Protein AF-A0A7J5XQ80-F1 (afdb_monomer_lite)

Radius of gyration: 34.03 Å; chains: 1; bounding box: 46×82×95 Å

Organism: Dissostichus mawsoni (NCBI:txid36200)

Secondary structure (DSSP, 8-state):
---TT---HHHHHHHS-HHHHHHHHHHHHHS-TTTTTS-GGGSPPP---SPP--S--HHHHHHHHHHHHHHSPPPP-SS-------SPPP-PPPPPPPPGGG-----HHHHHHHHH--HHHHHHHHH-----HHHHHHHHHTT-TT--EEE-TT-TT--HHHHHHHHHHHTT-SS--EEE-TTS---HHHHHHHHHHHHH-SS--EEE--SS---HHHHHHHHHHHTT-SSTTTT--

InterPro domains:
  IPR004934 Tropomodulin [PF03250] (2-126)
  IPR004934 Tropomodulin [PTHR10901] (129-232)
  IPR032675 Leucine-rich repeat domain superfamily [G3DSA:3.80.10.10] (131-235)

Structure (mmCIF, N/CA/C/O backbone):
data_AF-A0A7J5XQ80-F1
#
_entry.id   AF-A0A7J5XQ80-F1
#
loop_
_atom_site.group_PDB
_atom_site.id
_atom_site.type_symbol
_atom_site.label_atom_id
_atom_site.label_alt_id
_atom_site.label_comp_id
_atom_site.label_asym_id
_atom_site.label_entity_id
_atom_site.label_seq_id
_atom_site.pdbx_PDB_ins_code
_atom_site.Cartn_x
_atom_site.Cartn_y
_atom_site.Cartn_z
_atom_site.occupancy
_atom_site.B_iso_or_equiv
_atom_site.auth_seq_id
_atom_site.auth_comp_id
_atom_site.auth_asym_id
_atom_site.auth_atom_id
_atom_site.pdbx_PDB_model_num
ATOM 1 N N . MET A 1 1 ? 6.064 -45.592 -71.227 1.00 48.66 1 MET A N 1
ATOM 2 C CA . MET A 1 1 ? 5.840 -44.685 -70.085 1.00 48.66 1 MET A CA 1
ATOM 3 C C . MET A 1 1 ? 7.202 -44.304 -69.533 1.00 48.66 1 MET A C 1
ATOM 5 O O . MET A 1 1 ? 8.002 -45.213 -69.359 1.00 48.66 1 MET A O 1
ATOM 9 N N . SER A 1 2 ? 7.483 -43.014 -69.343 1.00 66.38 2 SER A N 1
ATOM 10 C CA . SER A 1 2 ? 8.714 -42.544 -68.687 1.00 66.38 2 SER A CA 1
ATOM 11 C C . SER A 1 2 ? 8.747 -42.986 -67.218 1.00 66.38 2 SER A C 1
ATOM 13 O O . SER A 1 2 ? 7.683 -43.150 -66.616 1.00 66.38 2 SER A O 1
ATOM 15 N N . ASP A 1 3 ? 9.941 -43.222 -66.668 1.00 70.56 3 ASP A N 1
ATOM 16 C CA . ASP A 1 3 ? 10.136 -43.554 -65.253 1.00 70.56 3 ASP A CA 1
ATOM 17 C C . ASP A 1 3 ? 9.641 -42.376 -64.386 1.00 70.56 3 ASP A C 1
ATOM 19 O O . ASP A 1 3 ? 10.067 -41.246 -64.624 1.00 70.56 3 ASP A O 1
ATOM 23 N N . PRO A 1 4 ? 8.746 -42.585 -63.402 1.00 63.44 4 PRO A N 1
ATOM 24 C CA . PRO A 1 4 ? 8.246 -41.514 -62.533 1.00 63.44 4 PRO A CA 1
ATOM 25 C C . PRO A 1 4 ? 9.330 -40.814 -61.696 1.00 63.44 4 PRO A C 1
ATOM 27 O O . PRO A 1 4 ? 9.025 -39.843 -61.014 1.00 63.44 4 PRO A O 1
ATOM 30 N N . ARG A 1 5 ? 10.566 -41.329 -61.702 1.00 70.75 5 ARG A N 1
ATOM 31 C CA . ARG A 1 5 ? 11.715 -40.796 -60.956 1.00 70.75 5 ARG A CA 1
ATOM 32 C C . ARG A 1 5 ? 12.595 -39.839 -61.768 1.00 70.75 5 ARG A C 1
ATOM 34 O O . ARG A 1 5 ? 13.447 -39.194 -61.177 1.00 70.75 5 ARG A O 1
ATOM 41 N N . ASP A 1 6 ? 12.377 -39.723 -63.079 1.00 74.44 6 ASP A N 1
ATOM 42 C CA . ASP A 1 6 ? 13.101 -38.795 -63.969 1.00 74.44 6 ASP A CA 1
ATOM 43 C C . ASP A 1 6 ? 12.324 -37.476 -64.163 1.00 74.44 6 ASP A C 1
ATOM 45 O O . ASP A 1 6 ? 12.201 -36.954 -65.275 1.00 74.44 6 ASP A O 1
ATOM 49 N N . ILE A 1 7 ? 11.724 -36.957 -63.090 1.00 78.06 7 ILE A N 1
ATOM 50 C CA . ILE A 1 7 ? 11.048 -35.658 -63.106 1.00 78.06 7 ILE A CA 1
ATOM 51 C C . ILE A 1 7 ? 12.101 -34.564 -62.884 1.00 78.06 7 ILE A C 1
ATOM 53 O O . ILE A 1 7 ? 12.854 -34.609 -61.918 1.00 78.06 7 ILE A O 1
ATOM 57 N N . ASP A 1 8 ? 12.144 -33.575 -63.778 1.00 82.75 8 ASP A N 1
ATOM 58 C CA . ASP A 1 8 ? 13.009 -32.399 -63.642 1.00 82.75 8 ASP A CA 1
ATOM 59 C C . ASP A 1 8 ? 12.400 -31.418 -62.624 1.00 82.75 8 ASP A C 1
ATOM 61 O O . ASP A 1 8 ? 11.508 -30.623 -62.939 1.00 82.75 8 ASP A O 1
ATOM 65 N N . GLU A 1 9 ? 12.856 -31.529 -61.377 1.00 80.38 9 GLU A N 1
ATOM 66 C CA . GLU A 1 9 ? 12.410 -30.708 -60.248 1.00 80.38 9 GLU A CA 1
ATOM 67 C C . GLU A 1 9 ? 12.695 -29.215 -60.480 1.00 80.38 9 GLU A C 1
ATOM 69 O O . GLU A 1 9 ? 11.854 -28.370 -60.172 1.00 80.38 9 GLU A O 1
ATOM 74 N N . ASP A 1 10 ? 13.827 -28.875 -61.104 1.00 81.00 10 ASP A N 1
ATOM 75 C CA . ASP A 1 10 ? 14.205 -27.489 -61.403 1.00 81.00 10 ASP A CA 1
ATOM 76 C C . ASP A 1 10 ? 13.292 -26.865 -62.470 1.00 81.00 10 ASP A C 1
ATOM 78 O O . ASP A 1 10 ? 12.948 -25.678 -62.396 1.00 81.00 10 ASP A O 1
ATOM 82 N N . ALA A 1 11 ? 12.882 -27.648 -63.473 1.00 84.69 11 ALA A N 1
ATOM 83 C CA . ALA A 1 11 ? 11.926 -27.205 -64.486 1.00 84.69 11 ALA A CA 1
ATOM 84 C C . ALA A 1 11 ? 10.522 -26.991 -63.902 1.00 84.69 11 ALA A C 1
ATOM 86 O O . ALA A 1 11 ? 9.851 -26.025 -64.274 1.00 84.69 11 ALA A O 1
ATOM 87 N N . LEU A 1 12 ? 10.094 -27.848 -62.967 1.00 80.81 12 LEU A N 1
ATOM 88 C CA . LEU A 1 12 ? 8.835 -27.679 -62.237 1.00 80.81 12 LEU A CA 1
ATOM 89 C C . LEU A 1 12 ? 8.860 -26.431 -61.351 1.00 80.81 12 LEU A C 1
ATOM 91 O O . LEU A 1 12 ? 7.940 -25.621 -61.431 1.00 80.81 12 LEU A O 1
ATOM 95 N N . MET A 1 13 ? 9.932 -26.224 -60.582 1.00 79.38 13 MET A N 1
ATOM 96 C CA . MET A 1 13 ? 10.077 -25.062 -59.697 1.00 79.38 13 MET A CA 1
ATOM 97 C C . MET A 1 13 ? 10.100 -23.736 -60.468 1.00 79.38 13 MET A C 1
ATOM 99 O O . MET A 1 13 ? 9.518 -22.753 -60.020 1.00 79.38 13 MET A O 1
ATOM 103 N N . LYS A 1 14 ? 10.711 -23.698 -61.661 1.00 83.69 14 LYS A N 1
ATOM 104 C CA . LYS A 1 14 ? 10.673 -22.517 -62.546 1.00 83.69 14 LYS A CA 1
ATOM 105 C C . LYS A 1 14 ? 9.311 -22.267 -63.194 1.00 83.69 14 LYS A C 1
ATOM 107 O O . LYS A 1 14 ? 9.071 -21.156 -63.661 1.00 83.69 14 LYS A O 1
ATOM 112 N N . GLY A 1 15 ? 8.464 -23.292 -63.286 1.00 84.69 15 GLY A N 1
ATOM 113 C CA . GLY A 1 15 ? 7.128 -23.198 -63.870 1.00 84.69 15 GLY A CA 1
ATOM 114 C C . GLY A 1 15 ? 6.078 -22.604 -62.929 1.00 84.69 15 GLY A C 1
ATOM 115 O O . GLY A 1 15 ? 5.020 -22.197 -63.406 1.00 84.69 15 GLY A O 1
ATOM 116 N N . LEU A 1 16 ? 6.367 -22.539 -61.627 1.00 85.69 16 LEU A N 1
ATOM 117 C CA . LEU A 1 16 ? 5.465 -21.994 -60.616 1.00 85.69 16 LEU A CA 1
ATOM 118 C C . LEU A 1 16 ? 5.504 -20.464 -60.603 1.00 85.69 16 LEU A C 1
ATOM 120 O O . LEU A 1 16 ? 6.561 -19.835 -60.691 1.00 85.69 16 LEU A O 1
ATOM 124 N N . SER A 1 17 ? 4.332 -19.850 -60.464 1.00 89.62 17 SER A N 1
ATOM 125 C CA . SER A 1 17 ? 4.229 -18.419 -60.195 1.00 89.62 17 SER A CA 1
ATOM 126 C C . SER A 1 17 ? 4.644 -18.095 -58.755 1.00 89.62 17 SER A C 1
ATOM 128 O O . SER A 1 17 ? 4.628 -18.954 -57.877 1.00 89.62 17 SER A O 1
ATOM 130 N N . ALA A 1 18 ? 4.971 -16.828 -58.481 1.00 84.31 18 ALA A N 1
ATOM 131 C CA . ALA A 1 18 ? 5.332 -16.387 -57.130 1.00 84.31 18 ALA A CA 1
ATOM 132 C C . ALA A 1 18 ? 4.242 -16.707 -56.087 1.00 84.31 18 ALA A C 1
ATOM 134 O O . ALA A 1 18 ? 4.559 -17.085 -54.969 1.00 84.31 18 ALA A O 1
ATOM 135 N N . ALA A 1 19 ? 2.963 -16.625 -56.469 1.00 84.56 19 ALA A N 1
ATOM 136 C CA . ALA A 1 19 ? 1.851 -16.956 -55.578 1.00 84.56 19 ALA A CA 1
ATOM 137 C C . ALA A 1 19 ? 1.754 -18.462 -55.278 1.00 84.56 19 ALA A C 1
ATOM 139 O O . ALA A 1 19 ? 1.394 -18.847 -54.170 1.00 84.56 19 ALA A O 1
ATOM 140 N N . GLU A 1 20 ? 2.072 -19.312 -56.256 1.00 88.31 20 GLU A N 1
ATOM 141 C CA . GLU A 1 20 ? 2.081 -20.767 -56.069 1.00 88.31 20 GLU A CA 1
ATOM 142 C C . GLU A 1 20 ? 3.297 -21.218 -55.256 1.00 88.31 20 GLU A C 1
ATOM 144 O O . GLU A 1 20 ? 3.178 -22.132 -54.447 1.00 88.31 20 GLU A O 1
ATOM 149 N N . LEU A 1 21 ? 4.445 -20.552 -55.419 1.00 84.06 21 LEU A N 1
ATOM 150 C CA . LEU A 1 21 ? 5.618 -20.756 -54.566 1.00 84.06 21 LEU A CA 1
ATOM 151 C C . LEU A 1 21 ? 5.329 -20.359 -53.113 1.00 84.06 21 LEU A C 1
ATOM 153 O O . LEU A 1 21 ? 5.610 -21.151 -52.217 1.00 84.06 21 LEU A O 1
ATOM 157 N N . ASP A 1 22 ? 4.704 -19.198 -52.886 1.00 82.62 22 ASP A N 1
ATOM 158 C CA . ASP A 1 22 ? 4.288 -18.752 -51.547 1.00 82.62 22 ASP A CA 1
ATOM 159 C C . ASP A 1 22 ? 3.307 -19.750 -50.900 1.00 82.62 22 ASP A C 1
ATOM 161 O O . ASP A 1 22 ? 3.397 -20.050 -49.708 1.00 82.62 22 ASP A O 1
ATOM 165 N N . GLN A 1 23 ? 2.364 -20.292 -51.680 1.00 85.19 23 GLN A N 1
ATOM 166 C CA . GLN A 1 23 ? 1.424 -21.303 -51.195 1.00 85.19 23 GLN A CA 1
ATOM 167 C C . GLN A 1 23 ? 2.124 -22.633 -50.875 1.00 85.19 23 GLN A C 1
ATOM 169 O O . GLN A 1 23 ? 1.834 -23.252 -49.853 1.00 85.19 23 GLN A O 1
ATOM 174 N N . LEU A 1 24 ? 3.060 -23.068 -51.717 1.00 84.12 24 LEU A N 1
ATOM 175 C CA . LEU A 1 24 ? 3.818 -24.295 -51.489 1.00 84.12 24 LEU A CA 1
ATOM 176 C C . LEU A 1 24 ? 4.703 -24.180 -50.238 1.00 84.12 24 LEU A C 1
ATOM 178 O O . LEU A 1 24 ? 4.775 -25.116 -49.444 1.00 84.12 24 LEU A O 1
ATOM 182 N N . GLU A 1 25 ? 5.334 -23.023 -50.025 1.00 82.00 25 GLU A N 1
ATOM 183 C CA . GLU A 1 25 ? 6.074 -22.719 -48.798 1.00 82.00 25 GLU A CA 1
ATOM 184 C C . GLU A 1 25 ? 5.154 -22.757 -47.567 1.00 82.00 25 GLU A C 1
ATOM 186 O O . GLU A 1 25 ? 5.501 -23.360 -46.546 1.00 82.00 25 GLU A O 1
ATOM 191 N N . TYR A 1 26 ? 3.951 -22.180 -47.677 1.00 79.81 26 TYR A N 1
ATOM 192 C CA . TYR A 1 26 ? 2.939 -22.209 -46.622 1.00 79.81 26 TYR A CA 1
ATOM 193 C C . TYR A 1 26 ? 2.565 -23.646 -46.227 1.00 79.81 26 TYR A C 1
ATOM 195 O O . TYR A 1 26 ? 2.523 -23.951 -45.029 1.00 79.81 26 TYR A O 1
ATOM 203 N N . GLU A 1 27 ? 2.312 -24.510 -47.213 1.00 81.31 27 GLU A N 1
ATOM 204 C CA . GLU A 1 27 ? 1.919 -25.910 -47.020 1.00 81.31 27 GLU A CA 1
ATOM 205 C C . GLU A 1 27 ? 3.068 -26.754 -46.443 1.00 81.31 27 GLU A C 1
ATOM 207 O O . GLU A 1 27 ? 2.861 -27.494 -45.479 1.00 81.31 27 GLU A O 1
ATOM 212 N N . LEU A 1 28 ? 4.299 -26.593 -46.946 1.00 79.81 28 LEU A N 1
ATOM 213 C CA . LEU A 1 28 ? 5.479 -27.303 -46.433 1.00 79.81 28 LEU A CA 1
ATOM 214 C C . LEU A 1 28 ? 5.738 -27.014 -44.948 1.00 79.81 28 LEU A C 1
ATOM 216 O O . LEU A 1 28 ? 6.059 -27.927 -44.191 1.00 79.81 28 LEU A O 1
ATOM 220 N N . GLN A 1 29 ? 5.541 -25.769 -44.509 1.00 71.06 29 GLN A N 1
ATOM 221 C CA . GLN A 1 29 ? 5.681 -25.390 -43.100 1.00 71.06 29 GLN A CA 1
ATOM 222 C C . GLN A 1 29 ? 4.528 -25.897 -42.210 1.00 71.06 29 GLN A C 1
ATOM 224 O O . GLN A 1 29 ? 4.693 -26.018 -40.996 1.00 71.06 29 GLN A O 1
ATOM 229 N N . GLU A 1 30 ? 3.332 -26.153 -42.759 1.00 70.12 30 GLU A N 1
ATOM 230 C CA . GLU A 1 30 ? 2.234 -26.781 -41.996 1.00 70.12 30 GLU A CA 1
ATOM 231 C C . GLU A 1 30 ? 2.440 -28.288 -41.852 1.00 70.12 30 GLU A C 1
ATOM 233 O O . GLU A 1 30 ? 2.080 -28.869 -40.829 1.00 70.12 30 GLU A O 1
ATOM 238 N N . MET A 1 31 ? 3.038 -28.908 -42.869 1.00 69.69 31 MET A N 1
ATOM 239 C CA . MET A 1 31 ? 3.304 -30.342 -42.913 1.00 69.69 31 MET A CA 1
ATOM 240 C C . MET A 1 31 ? 4.589 -30.761 -42.187 1.00 69.69 31 MET A C 1
ATOM 242 O O . MET A 1 31 ? 4.868 -31.960 -42.127 1.00 69.69 31 MET A O 1
ATOM 246 N N . ASP A 1 32 ? 5.352 -29.818 -41.622 1.00 71.81 32 ASP A N 1
ATOM 247 C CA . ASP A 1 32 ? 6.557 -30.123 -40.851 1.00 71.81 32 ASP A CA 1
ATOM 248 C C . ASP A 1 32 ? 6.197 -30.954 -39.596 1.00 71.81 32 ASP A C 1
ATOM 250 O O . ASP A 1 32 ? 5.509 -30.458 -38.691 1.00 71.81 32 ASP A O 1
ATOM 254 N N . PRO A 1 33 ? 6.641 -32.224 -39.505 1.00 68.31 33 PRO A N 1
ATOM 255 C CA . PRO A 1 33 ? 6.331 -33.091 -38.373 1.00 68.31 33 PRO A CA 1
ATOM 256 C C . PRO A 1 33 ? 6.867 -32.554 -37.036 1.00 68.31 33 PRO A C 1
ATOM 258 O O . PRO A 1 33 ? 6.322 -32.908 -35.986 1.00 68.31 33 PRO A O 1
ATOM 261 N N . GLU A 1 34 ? 7.882 -31.681 -37.042 1.00 68.81 34 GLU A N 1
ATOM 262 C CA . GLU A 1 34 ? 8.402 -31.048 -35.826 1.00 68.81 34 GLU A CA 1
ATOM 263 C C . GLU A 1 34 ? 7.463 -29.951 -35.292 1.00 68.81 34 GLU A C 1
ATOM 265 O O . GLU A 1 34 ? 7.392 -29.731 -34.080 1.00 68.81 34 GLU A O 1
ATOM 270 N N . ASN A 1 35 ? 6.635 -29.337 -36.146 1.00 69.69 35 ASN A N 1
ATOM 271 C CA . ASN A 1 35 ? 5.666 -28.308 -35.749 1.00 69.69 35 ASN A CA 1
ATOM 272 C C . ASN A 1 35 ? 4.569 -28.869 -34.816 1.00 69.69 35 ASN A C 1
ATOM 274 O O . ASN A 1 35 ? 4.095 -28.200 -33.891 1.00 69.69 35 ASN A O 1
ATOM 278 N N . ALA A 1 36 ? 4.216 -30.150 -34.980 1.00 71.31 36 ALA A N 1
ATOM 279 C CA . ALA A 1 36 ? 3.300 -30.856 -34.083 1.00 71.31 36 ALA A CA 1
ATOM 280 C C . ALA A 1 36 ? 3.877 -31.057 -32.666 1.00 71.31 36 ALA A C 1
ATOM 282 O O . ALA A 1 36 ? 3.104 -31.167 -31.707 1.00 71.31 36 ALA A O 1
ATOM 283 N N . MET A 1 37 ? 5.209 -31.072 -32.520 1.00 78.69 37 MET A N 1
ATOM 284 C CA . MET A 1 37 ? 5.899 -31.185 -31.228 1.00 78.69 37 MET A CA 1
ATOM 285 C C . MET A 1 37 ? 6.106 -29.835 -30.531 1.00 78.69 37 MET A C 1
ATOM 287 O O . MET A 1 37 ? 6.313 -29.804 -29.316 1.00 78.69 37 MET A O 1
ATOM 291 N N . LEU A 1 38 ? 6.006 -28.716 -31.253 1.00 72.25 38 LEU A N 1
ATOM 292 C CA . LEU A 1 38 ? 6.125 -27.386 -30.661 1.00 72.25 38 LEU A CA 1
ATOM 293 C C . LEU A 1 38 ? 4.880 -27.042 -29.818 1.00 72.25 38 LEU A C 1
ATOM 295 O O . LEU A 1 38 ? 3.760 -27.398 -30.199 1.00 72.25 38 LEU A O 1
ATOM 299 N N . PRO A 1 39 ? 5.013 -26.343 -28.675 1.00 78.38 39 PRO A N 1
ATOM 300 C CA . PRO A 1 39 ? 3.865 -25.823 -27.930 1.00 78.38 39 PRO A CA 1
ATOM 301 C C . PRO A 1 39 ? 3.055 -24.829 -28.774 1.00 78.38 39 PRO A C 1
ATOM 303 O O . PRO A 1 39 ? 3.625 -24.112 -29.590 1.00 78.38 39 PRO A O 1
ATOM 306 N N . ALA A 1 40 ? 1.740 -24.730 -28.549 1.00 74.94 40 ALA A N 1
ATOM 307 C CA . ALA A 1 40 ? 0.821 -23.963 -29.404 1.00 74.94 40 ALA A CA 1
ATOM 308 C C . ALA A 1 40 ? 1.260 -22.511 -29.698 1.00 74.94 40 ALA A C 1
ATOM 310 O O . ALA A 1 40 ? 1.114 -22.054 -30.826 1.00 74.94 40 ALA A O 1
ATOM 311 N N . GLY A 1 41 ? 1.853 -21.809 -28.724 1.00 73.25 41 GLY A N 1
ATOM 312 C CA . GLY A 1 41 ? 2.346 -20.436 -28.909 1.00 73.25 41 GLY A CA 1
ATOM 313 C C . GLY A 1 41 ? 3.545 -20.309 -29.858 1.00 73.25 41 GLY A C 1
ATOM 314 O O . GLY A 1 41 ? 3.716 -19.271 -30.481 1.00 73.25 41 GLY A O 1
ATOM 315 N N . TYR A 1 42 ? 4.333 -21.375 -30.022 1.00 71.56 42 TYR A N 1
ATOM 316 C CA . TYR A 1 42 ? 5.464 -21.433 -30.956 1.00 71.56 42 TYR A CA 1
ATOM 317 C C . TYR A 1 42 ? 5.059 -21.924 -32.354 1.00 71.56 42 TYR A C 1
ATOM 319 O O . TYR A 1 42 ? 5.888 -21.934 -33.256 1.00 71.56 42 TYR A O 1
ATOM 327 N N . ARG A 1 43 ? 3.787 -22.306 -32.544 1.00 75.44 43 ARG A N 1
ATOM 328 C CA . ARG A 1 43 ? 3.205 -22.634 -33.858 1.00 75.44 43 ARG A CA 1
ATOM 329 C C . ARG A 1 43 ? 2.648 -21.399 -34.571 1.00 75.44 43 ARG A C 1
ATOM 331 O O . ARG A 1 43 ? 2.313 -21.470 -35.751 1.00 75.44 43 ARG A O 1
ATOM 338 N N . GLN A 1 44 ? 2.470 -20.288 -33.847 1.00 71.81 44 GLN A N 1
ATOM 339 C CA . GLN A 1 44 ? 1.870 -19.073 -34.388 1.00 71.81 44 GLN A CA 1
ATOM 340 C C . GLN A 1 44 ? 2.846 -18.389 -35.347 1.00 71.81 44 GLN A C 1
ATOM 342 O O . GLN A 1 44 ? 3.915 -17.934 -34.947 1.00 71.81 44 GLN A O 1
ATOM 347 N N . ARG A 1 45 ? 2.450 -18.305 -36.618 1.00 68.00 45 ARG A N 1
ATOM 348 C CA . ARG A 1 45 ? 3.227 -17.632 -37.661 1.00 68.00 45 ARG A CA 1
ATOM 349 C C . ARG A 1 45 ? 3.253 -16.126 -37.448 1.00 68.00 45 ARG A C 1
ATOM 351 O O . ARG A 1 45 ? 2.316 -15.549 -36.886 1.00 68.00 45 ARG A O 1
ATOM 358 N N . ASP A 1 46 ? 4.304 -15.504 -37.966 1.00 69.94 46 ASP A N 1
ATOM 359 C CA . ASP A 1 46 ? 4.349 -14.059 -38.105 1.00 69.94 46 ASP A CA 1
ATOM 360 C C . ASP A 1 46 ? 3.250 -13.610 -39.085 1.00 69.94 46 ASP A C 1
ATOM 362 O O . ASP A 1 46 ? 3.197 -14.040 -40.237 1.00 69.94 46 ASP A O 1
ATOM 366 N N . GLN A 1 47 ? 2.318 -12.791 -38.597 1.00 75.00 47 GLN A N 1
ATOM 367 C CA . GLN A 1 47 ? 1.183 -12.275 -39.369 1.00 75.00 47 GLN A CA 1
ATOM 368 C C . GLN A 1 47 ? 1.480 -10.897 -39.972 1.00 75.00 47 GLN A C 1
ATOM 370 O O . GLN A 1 47 ? 0.594 -10.288 -40.578 1.00 75.00 47 GLN A O 1
ATOM 375 N N . THR A 1 48 ? 2.700 -10.372 -39.804 1.00 70.38 48 THR A N 1
ATOM 376 C CA . THR A 1 48 ? 3.073 -9.064 -40.334 1.00 70.38 48 THR A CA 1
ATOM 377 C C . THR A 1 48 ? 4.042 -9.164 -41.508 1.00 70.38 48 THR A C 1
ATOM 379 O O . THR A 1 48 ? 5.084 -9.799 -41.457 1.00 70.38 48 THR A O 1
ATOM 382 N N . LYS A 1 49 ? 3.709 -8.452 -42.592 1.00 72.00 49 LYS A N 1
ATOM 383 C CA . LYS A 1 49 ? 4.639 -8.157 -43.697 1.00 72.00 49 LYS A CA 1
ATOM 384 C C . LYS A 1 49 ? 5.514 -6.931 -43.407 1.00 72.00 49 LYS A C 1
ATOM 386 O O . LYS A 1 49 ? 6.348 -6.555 -44.227 1.00 72.00 49 LYS A O 1
ATOM 391 N N . LYS A 1 50 ? 5.264 -6.238 -42.291 1.00 75.06 50 LYS A N 1
ATOM 392 C CA . LYS A 1 50 ? 6.033 -5.062 -41.876 1.00 75.06 50 LYS A CA 1
ATOM 393 C C . LYS A 1 50 ? 7.350 -5.540 -41.284 1.00 75.06 50 LYS A C 1
ATOM 395 O O . LYS A 1 50 ? 7.341 -6.367 -40.378 1.00 75.06 50 LYS A O 1
ATOM 400 N N . GLY A 1 51 ? 8.455 -4.994 -41.781 1.00 76.19 51 GLY A N 1
ATOM 401 C CA . GLY A 1 51 ? 9.758 -5.210 -41.168 1.00 76.19 51 GLY A CA 1
ATOM 402 C C . GLY A 1 51 ? 9.794 -4.694 -39.721 1.00 76.19 51 GLY A C 1
ATOM 403 O O . GLY A 1 51 ? 8.931 -3.900 -39.331 1.00 76.19 51 GLY A O 1
ATOM 404 N N . PRO A 1 52 ? 10.790 -5.117 -38.927 1.00 75.62 52 PRO A N 1
ATOM 405 C CA . PRO A 1 52 ? 10.952 -4.658 -37.555 1.00 75.62 52 PRO A CA 1
ATOM 406 C C . PRO A 1 52 ? 11.011 -3.130 -37.515 1.00 75.62 52 PRO A C 1
ATOM 408 O O . PRO A 1 52 ? 11.859 -2.525 -38.167 1.00 75.62 52 PRO A O 1
ATOM 411 N N . THR A 1 53 ? 10.143 -2.500 -36.727 1.00 70.19 53 THR A N 1
ATOM 412 C CA . THR A 1 53 ? 10.060 -1.035 -36.577 1.00 70.19 53 THR A CA 1
ATOM 413 C C . THR A 1 53 ? 11.248 -0.414 -35.828 1.00 70.19 53 THR A C 1
ATOM 415 O O . THR A 1 53 ? 11.203 0.756 -35.465 1.00 70.19 53 THR A O 1
ATOM 418 N N . GLY A 1 54 ? 12.333 -1.169 -35.627 1.00 76.25 54 GLY A N 1
ATOM 419 C CA . GLY A 1 54 ? 13.504 -0.744 -34.867 1.00 76.25 54 GLY A CA 1
ATOM 420 C C . GLY A 1 54 ? 13.247 -0.679 -33.360 1.00 76.25 54 GLY A C 1
ATOM 421 O O . GLY A 1 54 ? 12.201 -1.092 -32.858 1.00 76.25 54 GLY A O 1
ATOM 422 N N . THR A 1 55 ? 14.242 -0.195 -32.621 1.00 80.75 55 THR A N 1
ATOM 423 C CA . THR A 1 55 ? 14.106 0.095 -31.190 1.00 80.75 55 THR A CA 1
ATOM 424 C C . THR A 1 55 ? 13.174 1.281 -30.981 1.00 80.75 55 THR A C 1
ATOM 426 O O . THR A 1 55 ? 13.193 2.223 -31.767 1.00 80.75 55 THR A O 1
ATOM 429 N N . TYR A 1 56 ? 12.394 1.248 -29.903 1.00 82.81 56 TYR A N 1
ATOM 430 C CA . TYR A 1 56 ? 11.522 2.353 -29.515 1.00 82.81 56 TYR A CA 1
ATOM 431 C C . TYR A 1 56 ? 12.296 3.682 -29.430 1.00 82.81 56 TYR A C 1
ATOM 433 O O . TYR A 1 56 ? 13.247 3.789 -28.654 1.00 82.81 56 TYR A O 1
ATOM 441 N N . ASP A 1 57 ? 11.869 4.677 -30.213 1.00 84.38 57 ASP A N 1
ATOM 442 C CA . ASP A 1 57 ? 12.403 6.039 -30.203 1.00 84.38 57 ASP A CA 1
ATOM 443 C C . ASP A 1 57 ? 11.367 6.985 -29.582 1.00 84.38 57 ASP A C 1
ATOM 445 O O . ASP A 1 57 ? 10.314 7.278 -30.158 1.00 84.38 57 ASP A O 1
ATOM 449 N N . ARG A 1 58 ? 11.665 7.425 -28.359 1.00 88.19 58 ARG A N 1
ATOM 450 C CA . ARG A 1 58 ? 10.795 8.302 -27.575 1.00 88.19 58 ARG A CA 1
ATOM 451 C C . ARG A 1 58 ? 10.638 9.675 -28.225 1.00 88.19 58 ARG A C 1
ATOM 453 O O . ARG A 1 58 ? 9.540 10.226 -28.186 1.00 88.19 58 ARG A O 1
ATOM 460 N N . ASP A 1 59 ? 11.710 10.213 -28.797 1.00 89.19 59 ASP A N 1
ATOM 461 C CA . ASP A 1 59 ? 11.719 11.568 -29.344 1.00 89.19 59 ASP A CA 1
ATOM 462 C C . ASP A 1 59 ? 10.880 11.619 -30.625 1.00 89.19 59 ASP A C 1
ATOM 464 O O . ASP A 1 59 ? 10.082 12.538 -30.819 1.00 89.19 59 ASP A O 1
ATOM 468 N N . ALA A 1 60 ? 10.975 10.573 -31.453 1.00 88.06 60 ALA A N 1
ATOM 469 C CA . ALA A 1 60 ? 10.138 10.420 -32.639 1.00 88.06 60 ALA A CA 1
ATOM 470 C C . ALA A 1 60 ? 8.642 10.297 -32.294 1.00 88.06 60 ALA A C 1
ATOM 472 O O . ALA A 1 60 ? 7.802 10.906 -32.961 1.00 88.06 60 ALA A O 1
ATOM 473 N N . LEU A 1 61 ? 8.296 9.544 -31.240 1.00 87.88 61 LEU A N 1
ATOM 474 C CA . LEU A 1 61 ? 6.907 9.429 -30.784 1.00 87.88 61 LEU A CA 1
ATOM 475 C C . LEU A 1 61 ? 6.372 10.772 -30.279 1.00 87.88 61 LEU A C 1
ATOM 477 O O . LEU A 1 61 ? 5.253 11.155 -30.612 1.00 87.88 61 LEU A O 1
ATOM 481 N N . GLN A 1 62 ? 7.168 11.494 -29.492 1.00 89.19 62 GLN A N 1
ATOM 482 C CA . GLN A 1 62 ? 6.744 12.766 -28.924 1.00 89.19 62 GLN A CA 1
ATOM 483 C C . GLN A 1 62 ? 6.497 13.820 -30.011 1.00 89.19 62 GLN A C 1
ATOM 485 O O . GLN A 1 62 ? 5.455 14.470 -29.997 1.00 89.19 62 GLN A O 1
ATOM 490 N N . GLN A 1 63 ? 7.374 13.908 -31.016 1.00 92.94 63 GLN A N 1
ATOM 491 C CA . GLN A 1 63 ? 7.167 14.792 -32.169 1.00 92.94 63 GLN A CA 1
ATOM 492 C C . GLN A 1 63 ? 5.913 14.434 -32.975 1.00 92.94 63 GLN A C 1
ATOM 494 O O . GLN A 1 63 ? 5.226 15.321 -33.480 1.00 92.94 63 GLN A O 1
ATOM 499 N N . HIS A 1 64 ? 5.605 13.141 -33.112 1.00 91.56 64 HIS A N 1
ATOM 500 C CA . HIS A 1 64 ? 4.391 12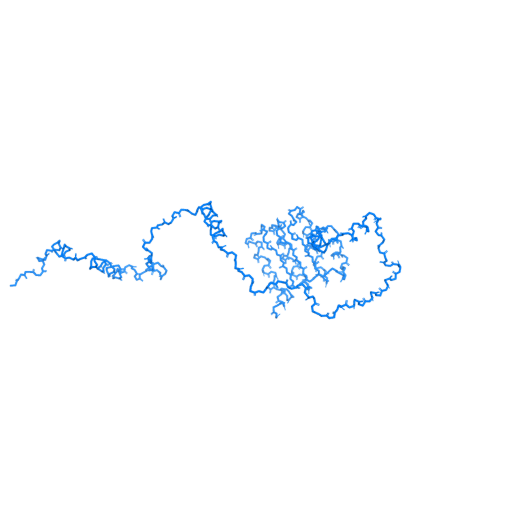.703 -33.794 1.00 91.56 64 HIS A CA 1
ATOM 501 C C . HIS A 1 64 ? 3.129 13.145 -33.044 1.00 91.56 64 HIS A C 1
ATOM 503 O O . HIS A 1 64 ? 2.238 13.722 -33.663 1.00 91.56 64 HIS A O 1
ATOM 509 N N . LEU A 1 65 ? 3.093 12.944 -31.724 1.00 91.19 65 LEU A N 1
ATOM 510 C CA . LEU A 1 65 ? 1.963 13.326 -30.874 1.00 91.19 65 LEU A CA 1
ATOM 511 C C . LEU A 1 65 ? 1.768 14.845 -30.811 1.00 91.19 65 LEU A C 1
ATOM 513 O O . LEU A 1 65 ? 0.637 15.317 -30.867 1.00 91.19 65 LEU A O 1
ATOM 517 N N . GLU A 1 66 ? 2.853 15.620 -30.736 1.00 92.50 66 GLU A N 1
ATOM 518 C CA . GLU A 1 66 ? 2.792 17.088 -30.771 1.00 92.50 66 GLU A CA 1
ATOM 519 C C . GLU A 1 66 ? 2.253 17.598 -32.111 1.00 92.50 66 GLU A C 1
ATOM 521 O O . GLU A 1 66 ? 1.433 18.515 -32.147 1.00 92.50 66 GLU A O 1
ATOM 526 N N . LYS A 1 67 ? 2.675 16.978 -33.218 1.00 93.25 67 LYS A N 1
ATOM 527 C CA . LYS A 1 67 ? 2.169 17.314 -34.548 1.00 93.25 67 LYS A CA 1
ATOM 528 C C . LYS A 1 67 ? 0.683 16.983 -34.687 1.00 93.25 67 LYS A C 1
ATOM 530 O O . LYS A 1 67 ? -0.068 17.804 -35.202 1.00 93.25 67 LYS A O 1
ATOM 535 N N . GLU A 1 68 ? 0.269 15.808 -34.224 1.00 91.38 68 GLU A N 1
ATOM 536 C CA . GLU A 1 68 ? -1.127 15.375 -34.278 1.00 91.38 68 GLU A CA 1
ATOM 537 C C . GLU A 1 68 ? -2.021 16.270 -33.409 1.00 91.38 68 GLU A C 1
ATOM 539 O O . GLU A 1 68 ? -3.078 16.702 -33.859 1.00 91.38 68 GLU A O 1
ATOM 544 N N . ALA A 1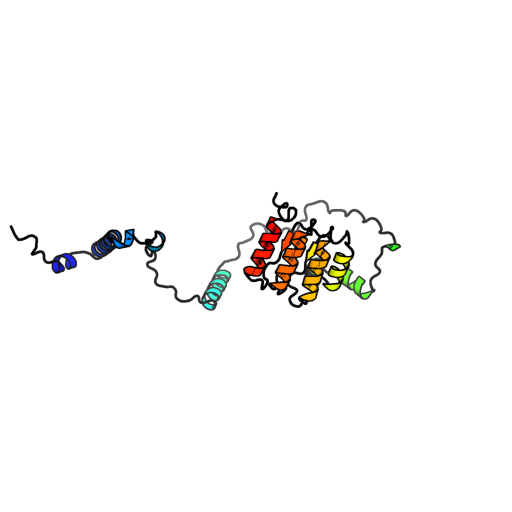 69 ? -1.564 16.646 -32.210 1.00 87.00 69 ALA A N 1
ATOM 545 C CA . ALA A 1 69 ? -2.279 17.573 -31.336 1.00 87.00 69 ALA A CA 1
ATOM 546 C C . ALA A 1 69 ? -2.448 18.973 -31.952 1.00 87.00 69 ALA A C 1
ATOM 548 O O . ALA A 1 69 ? -3.464 19.617 -31.715 1.00 87.00 69 ALA A O 1
ATOM 549 N N . LEU A 1 70 ? -1.475 19.438 -32.745 1.00 87.69 70 LEU A N 1
ATOM 550 C CA . LEU A 1 70 ? -1.549 20.731 -33.431 1.00 87.69 70 LEU A CA 1
ATOM 551 C C . LEU A 1 70 ? -2.458 20.700 -34.673 1.00 87.69 70 LEU A C 1
ATOM 553 O O . LEU A 1 70 ? -3.029 21.725 -35.035 1.00 87.69 70 LEU A O 1
ATOM 557 N N . GLU A 1 71 ? -2.558 19.552 -35.351 1.00 89.75 71 GLU A N 1
ATOM 558 C CA . GLU A 1 71 ? -3.378 19.379 -36.561 1.00 89.75 71 GLU A CA 1
ATOM 559 C C . GLU A 1 71 ? -4.866 19.130 -36.255 1.00 89.75 71 GLU A C 1
ATOM 561 O O . GLU A 1 71 ? -5.712 19.333 -37.128 1.00 89.75 71 GLU A O 1
ATOM 566 N N . ILE A 1 72 ? -5.208 18.705 -35.035 1.00 82.44 72 ILE A N 1
ATOM 567 C CA . ILE A 1 72 ? -6.601 18.556 -34.605 1.00 82.44 72 ILE A CA 1
ATOM 568 C C . ILE A 1 72 ? -7.203 19.950 -34.379 1.00 82.44 72 ILE A C 1
ATOM 570 O O . ILE A 1 72 ? -6.869 20.634 -33.417 1.00 82.44 72 ILE A O 1
ATOM 574 N N . GLU A 1 73 ? -8.114 20.369 -35.262 1.00 79.56 73 GLU A N 1
ATOM 575 C CA . GLU A 1 73 ? -8.872 21.612 -35.085 1.00 79.56 73 GLU A CA 1
ATOM 576 C C . GLU A 1 73 ? -9.821 21.516 -33.879 1.00 79.56 73 GLU A C 1
ATOM 578 O O . GLU A 1 73 ? -10.534 20.518 -33.700 1.00 79.56 73 GLU A O 1
ATOM 583 N N . ASP A 1 74 ? -9.857 22.580 -33.071 1.00 72.75 74 ASP A N 1
ATOM 584 C CA . ASP A 1 74 ? -10.807 22.715 -31.969 1.00 72.75 74 ASP A CA 1
ATOM 585 C C . ASP A 1 74 ? -12.241 22.654 -32.509 1.00 72.75 74 ASP A C 1
ATOM 587 O O . ASP A 1 74 ? -12.635 23.395 -33.413 1.00 72.75 74 ASP A O 1
ATOM 591 N N . LYS A 1 75 ? -13.044 21.746 -31.951 1.00 76.50 75 LYS A N 1
ATOM 592 C CA . LYS A 1 75 ? -14.456 21.618 -32.322 1.00 76.50 75 LYS A CA 1
ATOM 593 C C . LYS A 1 75 ? -15.214 22.868 -31.890 1.00 76.50 75 LYS A C 1
ATOM 595 O O . LYS A 1 75 ? -15.130 23.271 -30.735 1.00 76.50 75 LYS A O 1
ATOM 600 N N . GLU A 1 76 ? -16.013 23.425 -32.797 1.00 71.94 76 GLU A N 1
ATOM 601 C CA . GLU A 1 76 ? -16.883 24.557 -32.481 1.00 71.94 76 GLU A CA 1
ATOM 602 C C . GLU A 1 76 ? -17.928 24.171 -31.419 1.00 71.94 76 GLU A C 1
ATOM 604 O O . GLU A 1 76 ? -18.688 23.207 -31.582 1.00 71.94 76 GLU A O 1
ATOM 609 N N . ASP A 1 77 ? -17.991 24.949 -30.337 1.00 67.94 77 ASP A N 1
ATOM 610 C CA . ASP A 1 77 ? -19.022 24.815 -29.313 1.00 67.94 77 ASP A CA 1
ATOM 611 C C . ASP A 1 77 ? -20.402 25.120 -29.918 1.00 67.94 77 ASP A C 1
ATOM 613 O O . ASP A 1 77 ? -20.726 26.265 -30.238 1.00 67.94 77 ASP A O 1
ATOM 617 N N . LEU A 1 78 ? -21.264 24.100 -30.037 1.00 68.62 78 LEU A N 1
ATOM 618 C CA . LEU A 1 78 ? -22.624 24.237 -30.591 1.00 68.62 78 LEU A CA 1
ATOM 619 C C . LEU A 1 78 ? -23.507 25.248 -29.838 1.00 68.62 78 LEU A C 1
ATOM 621 O O . LEU A 1 78 ? -24.548 25.659 -30.358 1.00 68.62 78 LEU A O 1
ATOM 625 N N . VAL A 1 79 ? -23.142 25.611 -28.605 1.00 72.06 79 VAL A N 1
ATOM 626 C CA . VAL A 1 79 ? -23.907 26.542 -27.777 1.00 72.06 79 VAL A CA 1
ATOM 627 C C . VAL A 1 79 ? -22.948 27.511 -27.081 1.00 72.06 79 VAL A C 1
ATOM 629 O O . VAL A 1 79 ? -22.246 27.098 -26.157 1.00 72.06 79 VAL A O 1
ATOM 632 N N . PRO A 1 80 ? -22.915 28.798 -27.469 1.00 69.50 80 PRO A N 1
ATOM 633 C CA . PRO A 1 80 ? -22.103 29.781 -26.768 1.00 69.50 80 PRO A CA 1
ATOM 634 C C . PRO A 1 80 ? -22.611 29.948 -25.332 1.00 69.50 80 PRO A C 1
ATOM 636 O O . PRO A 1 80 ? -23.815 30.066 -25.088 1.00 69.50 80 PRO A O 1
ATOM 639 N N . PHE A 1 81 ? -21.685 29.949 -24.373 1.00 65.62 81 PHE A N 1
ATOM 640 C CA . PHE A 1 81 ? -21.982 30.083 -22.950 1.00 65.62 81 PHE A CA 1
ATOM 641 C C . PHE A 1 81 ? -22.743 31.390 -22.666 1.00 65.62 81 PHE A C 1
ATOM 643 O O . PHE A 1 81 ? -22.215 32.487 -22.836 1.00 65.62 81 PHE A O 1
ATOM 650 N N . THR A 1 82 ? -23.997 31.278 -22.221 1.00 69.00 82 THR A N 1
ATOM 651 C CA . THR A 1 82 ? -24.907 32.423 -22.032 1.00 69.00 82 THR A CA 1
ATOM 652 C C . THR A 1 82 ? -24.782 33.110 -20.668 1.00 69.00 82 THR A C 1
ATOM 654 O O . THR A 1 82 ? -25.415 34.138 -20.448 1.00 69.00 82 THR A O 1
ATOM 657 N N . GLY A 1 83 ? -23.992 32.570 -19.731 1.00 67.94 83 GLY A N 1
ATOM 658 C CA . GLY A 1 83 ? -23.734 33.185 -18.419 1.00 67.94 83 GLY A CA 1
ATOM 659 C C . GLY A 1 83 ? -24.926 33.244 -17.449 1.00 67.94 83 GLY A C 1
ATOM 660 O O . GLY A 1 83 ? -24.782 33.751 -16.335 1.00 67.94 83 GLY A O 1
ATOM 661 N N . GLU A 1 84 ? -26.097 32.718 -17.813 1.00 69.19 84 GLU A N 1
ATOM 662 C CA . GLU A 1 84 ? -27.279 32.734 -16.947 1.00 69.19 84 GLU A CA 1
ATOM 663 C C . GLU A 1 84 ? -27.229 31.600 -15.907 1.00 69.19 84 GLU A C 1
ATOM 665 O O . GLU A 1 84 ? -27.474 30.431 -16.212 1.00 69.19 84 GLU A O 1
ATOM 670 N N . LYS A 1 85 ? -26.960 31.938 -14.637 1.00 66.75 85 LYS A N 1
ATOM 671 C CA . LYS A 1 85 ? -27.106 30.997 -13.513 1.00 66.75 85 LYS A CA 1
ATOM 672 C C . LYS A 1 85 ? -28.592 30.692 -13.280 1.00 66.75 85 LYS A C 1
ATOM 674 O O . LYS A 1 85 ? -29.295 31.452 -12.619 1.00 66.75 85 LYS A O 1
ATOM 679 N N . LYS A 1 86 ? -29.085 29.566 -13.806 1.00 61.44 86 LYS A N 1
ATOM 680 C CA . LYS A 1 86 ? -30.424 29.040 -13.492 1.00 61.44 86 LYS A CA 1
ATOM 681 C C . LYS A 1 86 ? -30.412 28.284 -12.162 1.00 61.44 86 LYS A C 1
ATOM 683 O O . LYS A 1 86 ? -29.776 27.244 -12.046 1.00 61.44 86 LYS A O 1
ATOM 688 N N . GLY A 1 87 ? -31.174 28.773 -11.186 1.00 72.62 87 GLY A N 1
ATOM 689 C CA . GLY A 1 87 ? -31.410 28.095 -9.908 1.00 72.62 87 GLY A CA 1
ATOM 690 C C . GLY A 1 87 ? -31.642 29.078 -8.764 1.00 72.62 87 GLY A C 1
ATOM 691 O O . GLY A 1 87 ? -31.303 30.253 -8.869 1.00 72.62 87 GLY A O 1
ATOM 692 N N . LYS A 1 88 ? -32.236 28.611 -7.661 1.00 74.38 88 LYS A N 1
ATOM 693 C CA . LYS A 1 88 ? -32.251 29.379 -6.409 1.00 74.38 88 LYS A CA 1
ATOM 694 C C . LYS A 1 88 ? -30.844 29.338 -5.821 1.00 74.38 88 LYS A C 1
ATOM 696 O O . LYS A 1 88 ? -30.312 28.248 -5.622 1.00 74.38 88 LYS A O 1
ATOM 701 N N . THR A 1 89 ? -30.261 30.501 -5.551 1.00 61.53 89 THR A N 1
ATOM 702 C CA . THR A 1 89 ? -28.998 30.606 -4.815 1.00 61.53 89 THR A CA 1
ATOM 703 C C . THR A 1 89 ? -29.165 29.902 -3.470 1.00 61.5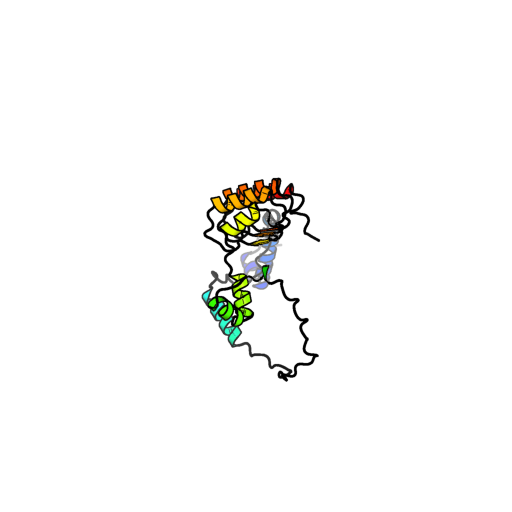3 89 THR A C 1
ATOM 705 O O . THR A 1 89 ? -30.107 30.190 -2.735 1.00 61.53 89 THR A O 1
ATOM 708 N N . PHE A 1 90 ? -28.306 28.927 -3.184 1.00 74.31 90 PHE A N 1
ATOM 709 C CA . PHE A 1 90 ? -28.336 28.187 -1.929 1.00 74.31 90 PHE A CA 1
ATOM 710 C C . PHE A 1 90 ? -28.041 29.134 -0.758 1.00 74.31 90 PHE A C 1
ATOM 712 O O . PHE A 1 90 ? -27.010 29.805 -0.749 1.00 74.31 90 PHE A O 1
ATOM 719 N N . GLU A 1 91 ? -28.940 29.189 0.225 1.00 70.44 91 GLU A N 1
ATOM 720 C CA . GLU A 1 91 ? -28.698 29.879 1.492 1.00 70.44 91 GLU A CA 1
ATOM 721 C C . GLU A 1 91 ? -28.056 28.889 2.468 1.00 70.44 91 GLU A C 1
ATOM 723 O O . GLU A 1 91 ? -28.706 27.954 2.944 1.00 70.44 91 GLU A O 1
ATOM 728 N N . ALA A 1 92 ? -26.764 29.070 2.744 1.00 67.75 92 ALA A N 1
ATOM 729 C CA . ALA A 1 92 ? -26.051 28.245 3.708 1.00 67.75 92 ALA A CA 1
ATOM 730 C C . ALA A 1 92 ? -26.702 28.366 5.095 1.00 67.75 92 ALA A C 1
ATOM 732 O O . ALA A 1 92 ? -26.922 29.468 5.606 1.00 67.75 92 ALA A O 1
ATOM 733 N N . LYS A 1 93 ? -27.008 27.224 5.725 1.00 70.56 93 LYS A N 1
ATOM 734 C CA . LYS A 1 93 ? -27.418 27.199 7.135 1.00 70.56 93 LYS A CA 1
ATOM 735 C C . LYS A 1 93 ? -26.287 27.813 7.962 1.00 70.56 93 LYS A C 1
ATOM 737 O O . LYS A 1 93 ? -25.143 27.390 7.823 1.00 70.56 93 LYS A O 1
ATOM 742 N N . LYS A 1 94 ? -26.604 28.796 8.811 1.00 62.53 94 LYS A N 1
ATOM 743 C CA . LYS A 1 94 ? -25.631 29.369 9.750 1.00 62.53 94 LYS A CA 1
ATOM 744 C C . LYS A 1 94 ? -25.042 28.243 10.600 1.00 62.53 94 LYS A C 1
ATOM 746 O O . LYS A 1 94 ? -25.802 27.507 11.231 1.00 62.53 94 LYS A O 1
ATOM 751 N N . ALA A 1 95 ? -23.717 28.112 10.576 1.00 57.66 95 ALA A N 1
ATOM 752 C CA . ALA A 1 95 ? -22.992 27.226 11.473 1.00 57.66 95 ALA A CA 1
ATOM 753 C C . ALA A 1 95 ? -23.353 27.588 12.922 1.00 57.66 95 ALA A C 1
ATOM 755 O O . ALA A 1 95 ? -23.476 28.769 13.252 1.00 57.66 95 ALA A O 1
ATOM 756 N N . ALA A 1 96 ? -23.600 26.580 13.756 1.00 59.09 96 ALA A N 1
ATOM 757 C CA . ALA A 1 96 ? -23.776 26.795 15.185 1.00 59.09 96 ALA A CA 1
ATOM 758 C C . ALA A 1 96 ? -22.466 27.360 15.756 1.00 59.09 96 ALA A C 1
ATOM 760 O O . ALA A 1 96 ? -21.398 26.850 15.421 1.00 59.09 96 ALA A O 1
ATOM 761 N N . ASP A 1 97 ? -22.549 28.408 16.578 1.00 63.62 97 ASP A N 1
ATOM 762 C CA . ASP A 1 97 ? -21.375 28.975 17.243 1.00 63.62 97 ASP A CA 1
ATOM 763 C C . ASP A 1 97 ? -20.700 27.900 18.104 1.00 63.62 97 ASP A C 1
ATOM 765 O O . ASP A 1 97 ? -21.322 27.298 18.984 1.00 63.62 97 ASP A O 1
ATOM 769 N N . ILE A 1 98 ? -19.422 27.658 17.821 1.00 57.69 98 ILE A N 1
ATOM 770 C CA . ILE A 1 98 ? -18.571 26.735 18.568 1.00 57.69 98 ILE A CA 1
ATOM 771 C C . ILE A 1 98 ? -18.267 27.400 19.925 1.00 57.69 98 ILE A C 1
ATOM 773 O O . ILE A 1 98 ? -17.879 28.577 19.935 1.00 57.69 98 ILE A O 1
ATOM 777 N N . PRO A 1 99 ? -18.460 26.714 21.070 1.00 64.50 99 PRO A N 1
ATOM 778 C CA . PRO A 1 99 ? -18.206 27.289 22.391 1.00 64.50 99 PRO A CA 1
ATOM 779 C C . PRO A 1 99 ? -16.775 27.842 22.496 1.00 64.50 99 PRO A C 1
ATOM 781 O O . PRO A 1 99 ? -15.825 27.211 22.046 1.00 64.50 99 PRO A O 1
ATOM 784 N N . GLU A 1 100 ? -16.618 29.020 23.114 1.00 59.97 100 GLU A N 1
ATOM 785 C CA . GLU A 1 100 ? -15.367 29.811 23.163 1.00 59.97 100 GLU A CA 1
ATOM 786 C C . GLU A 1 100 ? -14.138 29.013 23.643 1.00 59.97 100 GLU A C 1
ATOM 788 O O . GLU A 1 100 ? -13.012 29.297 23.250 1.00 59.97 100 GLU A O 1
ATOM 793 N N . ASN A 1 101 ? -14.358 27.962 24.437 1.00 57.81 101 ASN A N 1
ATOM 794 C CA . ASN A 1 101 ? -13.311 27.090 24.969 1.00 57.81 101 ASN A CA 1
ATOM 795 C C . ASN A 1 101 ? -12.716 26.094 23.945 1.00 57.81 101 ASN A C 1
ATOM 797 O O . ASN A 1 101 ? -11.717 25.450 24.245 1.00 57.81 101 ASN A O 1
ATOM 801 N N . GLU A 1 102 ? -13.319 25.948 22.763 1.00 56.53 102 GLU A N 1
ATOM 802 C CA . GLU A 1 102 ? -12.837 25.094 21.659 1.00 56.53 102 GLU A CA 1
ATOM 803 C C . GLU A 1 102 ? -12.282 25.916 20.482 1.00 56.53 102 GLU A C 1
ATOM 805 O O . GLU A 1 102 ? -11.868 25.362 19.464 1.00 56.53 102 GLU A O 1
ATOM 810 N N . GLN A 1 103 ? -12.249 27.248 20.601 1.00 59.09 103 GLN A N 1
ATOM 811 C CA . GLN A 1 103 ? -11.731 28.118 19.550 1.00 59.09 103 GLN A CA 1
ATOM 812 C C . GLN A 1 103 ? -10.198 28.087 19.545 1.00 59.09 103 GLN A C 1
ATOM 814 O O . GLN A 1 103 ? -9.536 28.671 20.404 1.00 59.09 103 GLN A O 1
ATOM 819 N N . VAL A 1 104 ? -9.622 27.416 18.547 1.00 59.75 104 VAL A N 1
ATOM 820 C CA . VAL A 1 104 ? -8.184 27.477 18.265 1.00 59.75 104 VAL A CA 1
ATOM 821 C C . VAL A 1 104 ? -7.861 28.882 17.755 1.00 59.75 104 VAL A C 1
ATOM 823 O O . VAL A 1 104 ? -8.203 29.239 16.630 1.00 59.75 104 VAL A O 1
ATOM 826 N N . LYS A 1 105 ? -7.231 29.706 18.598 1.00 73.94 105 LYS A N 1
ATOM 827 C CA . LYS A 1 105 ? -6.821 31.065 18.234 1.00 73.94 105 LYS A CA 1
ATOM 828 C C . LYS A 1 105 ? -5.497 31.017 17.476 1.00 73.94 105 LYS A C 1
ATOM 830 O O . LYS A 1 105 ? -4.452 30.760 18.071 1.00 73.94 105 LYS A O 1
ATOM 835 N N . LEU A 1 106 ? -5.562 31.259 16.174 1.00 70.19 106 LEU A N 1
ATOM 836 C CA . LEU A 1 106 ? -4.394 31.347 15.305 1.00 70.19 106 LEU A CA 1
ATOM 837 C C . LEU A 1 106 ? -3.710 32.712 15.478 1.00 70.19 106 LEU A C 1
ATOM 839 O O . LEU A 1 106 ? -4.304 33.690 15.940 1.00 70.19 106 LEU A O 1
ATOM 843 N N . GLU A 1 107 ? -2.432 32.782 15.125 1.00 81.81 107 GLU A N 1
ATOM 844 C CA . GLU A 1 107 ? -1.722 34.057 15.037 1.00 81.81 107 GLU A CA 1
ATOM 845 C C . GLU A 1 107 ? -2.342 34.922 13.921 1.00 81.81 107 GLU A C 1
ATOM 847 O O . GLU A 1 107 ? -2.817 34.379 12.922 1.00 81.81 107 GLU A O 1
ATOM 852 N N . PRO A 1 108 ? -2.356 36.262 14.053 1.00 79.56 108 PRO A N 1
ATOM 853 C CA . PRO A 1 108 ? -3.071 37.146 13.126 1.00 79.56 108 PRO A CA 1
ATOM 854 C C . PRO A 1 108 ? -2.612 37.002 11.668 1.00 79.56 108 PRO A C 1
ATOM 856 O O . PRO A 1 108 ? -3.420 37.139 10.754 1.00 79.56 108 PRO A O 1
ATOM 859 N N . GLU A 1 109 ? -1.341 36.669 11.447 1.00 74.06 109 GLU A N 1
ATOM 860 C CA . GLU A 1 109 ? -0.793 36.419 10.110 1.00 74.06 109 GLU A CA 1
ATOM 861 C C . GLU A 1 109 ? -1.329 35.111 9.496 1.00 74.06 109 GLU A C 1
ATOM 863 O O . GLU A 1 109 ? -1.575 35.044 8.293 1.00 74.06 109 GLU A O 1
ATOM 868 N N . LEU A 1 110 ? -1.586 34.089 10.322 1.00 68.94 110 LEU A N 1
ATOM 869 C CA . LEU A 1 110 ? -2.146 32.804 9.893 1.00 68.94 110 LEU A CA 1
ATOM 870 C C . LEU A 1 110 ? -3.657 32.894 9.646 1.00 68.94 110 LEU A C 1
ATOM 872 O O . LEU A 1 110 ? -4.154 32.296 8.695 1.00 68.94 110 LEU A O 1
ATOM 876 N N . GLU A 1 111 ? -4.391 33.670 10.453 1.00 78.38 111 GLU A N 1
ATOM 877 C CA . GLU A 1 111 ? -5.819 33.936 10.208 1.00 78.38 111 GLU A CA 1
ATOM 878 C C . GLU A 1 111 ? -6.047 34.691 8.894 1.00 78.38 111 GLU A C 1
ATOM 880 O O . GLU A 1 111 ? -7.009 34.415 8.173 1.00 78.38 111 GLU A O 1
ATOM 885 N N . GLU A 1 112 ? -5.181 35.657 8.580 1.00 80.81 112 GLU A N 1
ATOM 886 C CA . GLU A 1 112 ? -5.263 36.430 7.341 1.00 80.81 112 GLU A CA 1
ATOM 887 C C . GLU A 1 112 ? -4.898 35.577 6.119 1.00 80.81 112 GLU A C 1
ATOM 889 O O . GLU A 1 112 ? -5.598 35.630 5.106 1.00 80.81 112 GLU A O 1
ATOM 894 N N . ALA A 1 113 ? -3.866 34.734 6.231 1.00 74.50 113 ALA A N 1
ATOM 895 C CA . ALA A 1 113 ? -3.503 33.778 5.189 1.00 74.50 113 ALA A CA 1
ATOM 896 C C . ALA A 1 113 ? -4.629 32.764 4.925 1.00 74.50 113 ALA A C 1
ATOM 898 O O . ALA A 1 113 ? -4.989 32.539 3.771 1.00 74.50 113 ALA A O 1
ATOM 899 N N . LEU A 1 114 ? -5.249 32.221 5.980 1.00 72.00 114 LEU A N 1
ATOM 900 C CA . LEU A 1 114 ? -6.352 31.263 5.859 1.00 72.00 114 LEU A CA 1
ATOM 901 C C . LEU A 1 114 ? -7.596 31.889 5.213 1.00 72.00 114 LEU A C 1
ATOM 903 O O . LEU A 1 114 ? -8.266 31.247 4.412 1.00 72.00 114 LEU A O 1
ATOM 907 N N . LYS A 1 115 ? -7.905 33.155 5.527 1.00 79.44 115 LYS A N 1
ATOM 908 C CA . LYS A 1 115 ? -9.033 33.877 4.908 1.00 79.44 115 LYS A CA 1
ATOM 909 C C . LYS A 1 115 ? -8.829 34.177 3.426 1.00 79.44 115 LYS A C 1
ATOM 911 O O . LYS A 1 115 ? -9.819 34.334 2.715 1.00 79.44 115 LYS A O 1
ATOM 916 N N . ASN A 1 116 ? -7.580 34.314 2.991 1.00 80.25 116 ASN A N 1
ATOM 917 C CA . ASN A 1 116 ? -7.233 34.674 1.618 1.00 80.25 116 ASN A CA 1
ATOM 918 C C . ASN A 1 116 ? -6.888 33.463 0.739 1.00 80.25 116 ASN A C 1
ATOM 920 O O . ASN A 1 116 ? -6.797 33.629 -0.476 1.00 80.25 116 ASN A O 1
ATOM 924 N N . ALA A 1 117 ? -6.710 32.275 1.325 1.00 73.81 117 ALA A N 1
ATOM 925 C CA . ALA A 1 117 ? -6.434 31.049 0.588 1.00 73.81 117 ALA A CA 1
ATOM 926 C C . ALA A 1 117 ? -7.620 30.674 -0.315 1.00 73.81 117 ALA A C 1
ATOM 928 O O . ALA A 1 117 ? -8.775 30.641 0.118 1.00 73.81 117 ALA A O 1
ATOM 929 N N . THR A 1 118 ? -7.340 30.391 -1.586 1.00 77.56 118 THR A N 1
ATOM 930 C CA . THR A 1 118 ? -8.350 29.893 -2.529 1.00 77.56 118 THR A CA 1
ATOM 931 C C . THR A 1 118 ? -8.683 28.421 -2.262 1.00 77.56 118 THR A C 1
ATOM 933 O O . THR A 1 118 ? -7.858 27.691 -1.726 1.00 77.56 118 THR A O 1
ATOM 936 N N . ASP A 1 119 ? -9.869 27.941 -2.662 1.00 70.12 119 ASP A N 1
ATOM 937 C CA . ASP A 1 119 ? -10.241 26.515 -2.526 1.00 70.12 119 ASP A CA 1
ATOM 938 C C . ASP A 1 119 ? -9.231 25.566 -3.199 1.00 70.12 119 ASP A C 1
ATOM 940 O O . ASP A 1 119 ? -9.024 24.451 -2.730 1.00 70.12 119 ASP A O 1
ATOM 944 N N . ALA A 1 120 ? -8.573 26.013 -4.276 1.00 66.25 120 ALA A N 1
ATOM 945 C CA . ALA A 1 120 ? -7.507 25.261 -4.935 1.00 66.25 120 ALA A CA 1
ATOM 946 C C . ALA A 1 120 ? -6.244 25.193 -4.064 1.00 66.25 120 ALA A C 1
ATOM 948 O O . ALA A 1 120 ? -5.724 24.107 -3.845 1.00 66.25 120 ALA A O 1
ATOM 949 N N . GLU A 1 121 ? -5.812 26.319 -3.489 1.00 66.00 121 GLU A N 1
ATOM 950 C CA . GLU A 1 121 ? -4.680 26.351 -2.555 1.00 66.00 121 GLU A CA 1
ATOM 951 C C . GLU A 1 121 ? -4.989 25.595 -1.258 1.00 66.00 121 GLU A C 1
ATOM 953 O O . GLU A 1 121 ? -4.105 24.953 -0.707 1.00 66.00 121 GLU A O 1
ATOM 958 N N . MET A 1 122 ? -6.234 25.614 -0.772 1.00 63.25 122 MET A N 1
ATOM 959 C CA . MET A 1 122 ? -6.649 24.796 0.370 1.00 63.25 122 MET A CA 1
ATOM 960 C C . MET A 1 122 ? -6.650 23.301 0.042 1.00 63.25 122 MET A C 1
ATOM 962 O O . MET A 1 122 ? -6.257 22.511 0.898 1.00 63.25 122 MET A O 1
ATOM 966 N N . CYS A 1 123 ? -7.050 22.906 -1.171 1.00 56.06 123 CYS A N 1
ATOM 967 C CA . CYS A 1 123 ? -6.948 21.516 -1.615 1.00 56.06 123 CYS A CA 1
ATOM 968 C C . CYS A 1 123 ? -5.479 21.096 -1.740 1.00 56.06 123 CYS A C 1
ATOM 970 O O . CYS A 1 123 ? -5.102 20.063 -1.199 1.00 56.06 123 CYS A O 1
ATOM 972 N N . ASP A 1 124 ? -4.630 21.950 -2.317 1.00 55.44 124 ASP A N 1
ATOM 973 C CA . ASP A 1 124 ? -3.189 21.713 -2.401 1.00 55.44 124 ASP A CA 1
ATOM 974 C C . ASP A 1 124 ? -2.549 21.630 -1.005 1.00 55.44 124 ASP A C 1
ATOM 976 O O . ASP A 1 124 ? -1.704 20.776 -0.775 1.00 55.44 124 ASP A O 1
ATOM 980 N N . ILE A 1 125 ? -2.959 22.463 -0.041 1.00 55.88 125 ILE A N 1
ATOM 981 C CA . ILE A 1 125 ? -2.488 22.416 1.356 1.00 55.88 125 ILE A CA 1
ATOM 982 C C . ILE A 1 125 ? -2.972 21.147 2.068 1.00 55.88 125 ILE A C 1
ATOM 984 O O . ILE A 1 125 ? -2.215 20.602 2.871 1.00 55.88 125 ILE A O 1
ATOM 988 N N . ALA A 1 126 ? -4.193 20.677 1.794 1.00 53.16 126 ALA A N 1
ATOM 989 C CA . ALA A 1 126 ? -4.738 19.434 2.341 1.00 53.16 126 ALA A CA 1
ATOM 990 C C . ALA A 1 126 ? -4.045 18.192 1.753 1.00 53.16 126 ALA A C 1
ATOM 992 O O . ALA A 1 126 ? -3.765 17.249 2.489 1.00 53.16 126 ALA A O 1
ATOM 993 N N . ASP A 1 127 ? -3.695 18.228 0.466 1.00 51.25 127 ASP A N 1
ATOM 994 C CA . ASP A 1 127 ? -2.899 17.199 -0.209 1.00 51.25 127 ASP A CA 1
ATOM 995 C C . ASP A 1 127 ? -1.397 17.290 0.138 1.00 51.25 127 ASP A C 1
ATOM 997 O O . ASP A 1 127 ? -0.660 16.311 -0.004 1.00 51.25 127 ASP A O 1
ATOM 1001 N N . ALA A 1 128 ? -0.934 18.452 0.616 1.00 46.25 128 ALA A N 1
ATOM 1002 C CA . ALA A 1 128 ? 0.468 18.744 0.911 1.00 46.25 128 ALA A CA 1
ATOM 1003 C C . ALA A 1 128 ? 0.787 18.945 2.395 1.00 46.25 128 ALA A C 1
ATOM 1005 O O . ALA A 1 128 ? 1.886 19.415 2.690 1.00 46.25 128 ALA A O 1
ATOM 1006 N N . GLN A 1 129 ? -0.090 18.589 3.341 1.00 51.91 129 GLN A N 1
ATOM 1007 C CA . GLN A 1 129 ? 0.391 18.429 4.713 1.00 51.91 129 GLN A CA 1
ATOM 1008 C C . GLN A 1 129 ? 1.296 17.196 4.725 1.00 51.91 129 GLN A C 1
ATOM 1010 O O . GLN A 1 129 ? 0.789 16.085 4.557 1.00 51.91 129 GLN A O 1
ATOM 1015 N N . PRO A 1 130 ? 2.626 17.333 4.902 1.00 56.03 130 PRO A N 1
ATOM 1016 C CA . PRO A 1 130 ? 3.425 16.172 5.226 1.00 56.03 130 PRO A CA 1
ATOM 1017 C C . PRO A 1 130 ? 2.860 15.650 6.540 1.00 56.03 130 PRO A C 1
ATOM 1019 O O . PRO A 1 130 ? 2.985 16.311 7.570 1.00 56.03 130 PRO A O 1
ATOM 1022 N N . THR A 1 131 ? 2.182 14.505 6.493 1.00 66.62 131 THR A N 1
ATOM 1023 C CA . THR A 1 131 ? 1.717 13.818 7.691 1.00 66.62 131 THR A CA 1
ATOM 1024 C C . THR A 1 131 ? 2.901 13.738 8.642 1.00 66.62 131 THR A C 1
ATOM 1026 O O . THR A 1 131 ? 3.903 13.084 8.337 1.00 66.62 131 THR A O 1
ATOM 1029 N N . ASN A 1 132 ? 2.835 14.486 9.745 1.00 81.06 132 ASN A N 1
ATOM 1030 C CA . ASN A 1 132 ? 3.922 14.535 10.705 1.00 81.06 132 ASN A CA 1
ATOM 1031 C C . ASN A 1 132 ? 4.024 13.142 11.325 1.00 81.06 132 ASN A C 1
ATOM 1033 O O . ASN A 1 132 ? 3.109 12.692 12.020 1.00 81.06 132 ASN A O 1
ATOM 1037 N N . VAL A 1 133 ? 5.094 12.428 10.983 1.00 85.38 133 VAL A N 1
ATOM 1038 C CA . VAL A 1 133 ? 5.236 11.004 11.289 1.00 85.38 133 VAL A CA 1
ATOM 1039 C C . VAL A 1 133 ? 5.291 10.799 12.800 1.00 85.38 133 VAL A C 1
ATOM 1041 O O . VAL A 1 133 ? 4.606 9.919 13.311 1.00 85.38 133 VAL A O 1
ATOM 1044 N N . GLU A 1 134 ? 6.034 11.646 13.514 1.00 85.50 134 GLU A N 1
ATOM 1045 C CA . GLU A 1 134 ? 6.126 11.627 14.973 1.00 85.50 134 GLU A CA 1
ATOM 1046 C C . GLU A 1 134 ? 4.773 11.891 15.648 1.00 85.50 134 GLU A C 1
ATOM 1048 O O . GLU A 1 134 ? 4.366 11.126 16.517 1.00 85.50 134 GLU A O 1
ATOM 1053 N N . GLU A 1 135 ? 4.033 12.917 15.222 1.00 87.50 135 GLU A N 1
ATOM 1054 C CA . GLU A 1 135 ? 2.707 13.209 15.791 1.00 87.50 135 GLU A CA 1
ATOM 1055 C C . GLU A 1 135 ? 1.715 12.075 15.507 1.00 87.50 135 GLU A C 1
ATOM 1057 O O . GLU A 1 135 ? 0.945 11.660 16.372 1.00 87.50 135 GLU A O 1
ATOM 1062 N N . THR A 1 136 ? 1.761 11.523 14.296 1.00 89.12 136 THR A N 1
ATOM 1063 C CA . THR A 1 136 ? 0.920 10.390 13.904 1.00 89.12 136 THR A CA 1
ATOM 1064 C C . THR A 1 136 ? 1.235 9.165 14.752 1.00 89.12 136 THR A C 1
ATOM 1066 O O . THR A 1 136 ? 0.319 8.507 15.237 1.00 89.12 136 THR A O 1
ATOM 1069 N N . LEU A 1 137 ? 2.517 8.884 14.994 1.00 91.00 137 LEU A N 1
ATOM 1070 C CA . LEU A 1 137 ? 2.950 7.803 15.871 1.00 91.00 137 LEU A CA 1
ATOM 1071 C C . LEU A 1 137 ? 2.435 8.000 17.307 1.00 91.00 137 LEU A C 1
ATOM 1073 O O . LEU A 1 137 ? 1.903 7.058 17.896 1.00 91.00 137 LEU A O 1
ATOM 1077 N N . GLU A 1 138 ? 2.518 9.215 17.854 1.00 90.69 138 GLU A N 1
ATOM 1078 C CA . GLU A 1 138 ? 1.961 9.526 19.177 1.00 90.69 138 GLU A CA 1
ATOM 1079 C C . GLU A 1 138 ? 0.439 9.324 19.226 1.00 90.69 138 GLU A C 1
ATOM 1081 O O . GLU A 1 138 ? -0.087 8.757 20.187 1.00 90.69 138 GLU A O 1
ATOM 1086 N N . ARG A 1 139 ? -0.290 9.734 18.183 1.00 91.19 139 ARG A N 1
ATOM 1087 C CA . ARG A 1 139 ? -1.747 9.542 18.096 1.00 91.19 139 ARG A CA 1
ATOM 1088 C C . ARG A 1 139 ? -2.134 8.066 17.976 1.00 91.19 139 ARG A C 1
ATOM 1090 O O . ARG A 1 139 ? -3.088 7.639 18.631 1.00 91.19 139 ARG A O 1
ATOM 1097 N N . ILE A 1 140 ? -1.368 7.271 17.223 1.00 92.06 140 ILE A N 1
ATOM 1098 C CA . ILE A 1 140 ? -1.538 5.811 17.151 1.00 92.06 140 ILE A CA 1
ATOM 1099 C C . ILE A 1 140 ? -1.312 5.188 18.533 1.00 92.06 140 ILE A C 1
ATOM 1101 O O . ILE A 1 140 ? -2.128 4.372 18.966 1.00 92.06 140 ILE A O 1
ATOM 1105 N N . HIS A 1 141 ? -0.260 5.599 19.250 1.00 92.38 141 HIS A N 1
ATOM 1106 C CA . HIS A 1 141 ? 0.022 5.132 20.611 1.00 92.38 141 HIS A CA 1
ATOM 1107 C C . HIS A 1 141 ? -1.085 5.477 21.607 1.00 92.38 141 HIS A C 1
ATOM 1109 O O . HIS A 1 141 ? -1.421 4.658 22.462 1.00 92.38 141 HIS A O 1
ATOM 1115 N N . ASN A 1 142 ? -1.670 6.669 21.489 1.00 92.62 142 ASN A N 1
ATOM 1116 C CA . ASN A 1 142 ? -2.764 7.115 22.348 1.00 92.62 142 ASN A CA 1
ATOM 1117 C C . ASN A 1 142 ? -4.130 6.526 21.958 1.00 92.62 142 ASN A C 1
ATOM 1119 O O . ASN A 1 142 ? -5.117 6.798 22.641 1.00 92.62 142 ASN A O 1
ATOM 1123 N N . ASN A 1 143 ? -4.191 5.716 20.894 1.00 90.19 143 ASN A N 1
ATOM 1124 C CA . ASN A 1 143 ? -5.422 5.143 20.350 1.00 90.19 143 ASN A CA 1
ATOM 1125 C C . ASN A 1 143 ? -6.510 6.213 20.141 1.00 90.19 143 ASN A C 1
ATOM 1127 O O . ASN A 1 143 ? -7.665 6.052 20.547 1.00 90.19 143 ASN A O 1
ATOM 1131 N N . ASP A 1 144 ? -6.095 7.340 19.560 1.00 90.94 144 ASP A N 1
ATOM 1132 C CA . ASP A 1 144 ? -6.936 8.506 19.315 1.00 90.94 144 ASP A CA 1
ATOM 1133 C C . ASP A 1 144 ? -8.160 8.128 18.465 1.00 90.94 144 ASP A C 1
ATOM 1135 O O . ASP A 1 144 ? -8.033 7.670 17.332 1.00 90.94 144 ASP A O 1
ATOM 1139 N N . SER A 1 145 ? -9.363 8.347 19.005 1.00 88.88 145 SER A N 1
ATOM 1140 C CA . SER A 1 145 ? -10.628 8.040 18.326 1.00 88.88 145 SER A CA 1
ATOM 1141 C C . SER A 1 145 ? -10.877 8.861 17.063 1.00 88.88 145 SER A C 1
ATOM 1143 O O . SER A 1 145 ? -11.748 8.508 16.276 1.00 88.88 145 SER A O 1
ATOM 1145 N N . SER A 1 146 ? -10.166 9.976 16.886 1.00 88.81 146 SER A N 1
ATOM 1146 C CA . SER A 1 146 ? -10.251 10.795 15.675 1.00 88.81 146 SER A CA 1
ATOM 1147 C C . SER A 1 146 ? -9.325 10.314 14.552 1.00 88.81 146 SER A C 1
ATOM 1149 O O . SER A 1 146 ? -9.452 10.787 13.425 1.00 88.81 146 SER A O 1
ATOM 1151 N N . LEU A 1 147 ? -8.400 9.389 14.835 1.00 88.62 147 LEU A N 1
ATOM 1152 C CA . LEU A 1 147 ? -7.441 8.874 13.863 1.00 88.62 147 LEU A CA 1
ATOM 1153 C C . LEU A 1 147 ? -7.932 7.545 13.273 1.00 88.62 147 LEU A C 1
ATOM 1155 O O . LEU A 1 147 ? -7.599 6.470 13.764 1.00 88.62 147 LEU A O 1
ATOM 1159 N N . THR A 1 148 ? -8.716 7.630 12.201 1.00 89.88 148 THR A N 1
ATOM 1160 C CA . THR A 1 148 ? -9.217 6.458 11.461 1.00 89.88 148 THR A CA 1
ATOM 1161 C C . THR A 1 148 ? -8.361 6.113 10.244 1.00 89.88 148 THR A C 1
ATOM 1163 O O . THR A 1 148 ? -8.310 4.957 9.822 1.00 89.88 148 THR A O 1
ATOM 1166 N N . GLU A 1 149 ? -7.657 7.098 9.688 1.00 89.69 149 GLU A N 1
ATOM 1167 C CA . GLU A 1 149 ? -6.836 6.949 8.493 1.00 89.69 149 GLU A CA 1
ATOM 1168 C C . GLU A 1 149 ? -5.431 7.506 8.719 1.00 89.69 149 GLU A C 1
ATOM 1170 O O . GLU A 1 149 ? -5.246 8.619 9.213 1.00 89.69 149 GLU A O 1
ATOM 1175 N N . VAL A 1 150 ? -4.433 6.711 8.341 1.00 90.38 150 VAL A N 1
ATOM 1176 C CA . VAL A 1 150 ? -3.016 7.054 8.407 1.00 90.38 150 VAL A CA 1
ATOM 1177 C C . VAL A 1 150 ? -2.434 6.970 7.003 1.00 90.38 150 VAL A C 1
ATOM 1179 O O . VAL A 1 150 ? -2.253 5.884 6.452 1.00 90.38 150 VAL A O 1
ATOM 1182 N N . ASN A 1 151 ? -2.108 8.125 6.427 1.00 89.62 151 ASN A N 1
ATOM 1183 C CA . ASN A 1 151 ? -1.519 8.229 5.098 1.00 89.62 151 ASN A CA 1
ATOM 1184 C C . ASN A 1 151 ? -0.104 8.813 5.183 1.00 89.62 151 ASN A C 1
ATOM 1186 O O . ASN A 1 151 ? 0.079 9.989 5.481 1.00 89.62 151 ASN A O 1
ATOM 1190 N N . LEU A 1 152 ? 0.898 7.980 4.908 1.00 88.81 152 LEU A N 1
ATOM 1191 C CA . LEU A 1 152 ? 2.322 8.325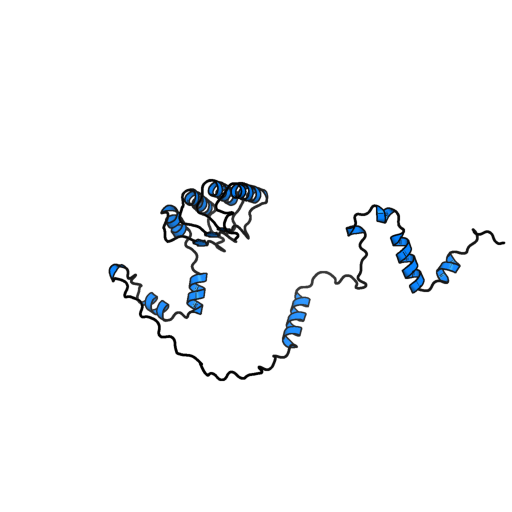 4.893 1.00 88.81 152 LEU A CA 1
ATOM 1192 C C . LEU A 1 152 ? 2.904 8.241 3.474 1.00 88.81 152 LEU A C 1
ATOM 1194 O O . LEU A 1 152 ? 4.099 7.998 3.293 1.00 88.81 152 LEU A O 1
ATOM 1198 N N . ASN A 1 153 ? 2.063 8.386 2.448 1.00 88.75 153 ASN A N 1
ATOM 1199 C CA . ASN A 1 153 ? 2.479 8.201 1.065 1.00 88.75 153 ASN A CA 1
ATOM 1200 C C . ASN A 1 153 ? 3.514 9.244 0.624 1.00 88.75 153 ASN A C 1
ATOM 1202 O O . ASN A 1 153 ? 3.449 10.411 0.994 1.00 88.75 153 ASN A O 1
ATOM 1206 N N . ASN A 1 154 ? 4.450 8.828 -0.233 1.00 85.12 154 ASN A N 1
ATOM 1207 C CA . ASN A 1 154 ? 5.496 9.668 -0.833 1.00 85.12 154 ASN A CA 1
ATOM 1208 C C . ASN A 1 154 ? 6.524 10.271 0.147 1.00 85.12 154 ASN A C 1
ATOM 1210 O O . ASN A 1 154 ? 7.393 11.038 -0.282 1.00 85.12 154 ASN A O 1
ATOM 1214 N N . ILE A 1 155 ? 6.504 9.883 1.425 1.00 86.00 155 ILE A N 1
ATOM 1215 C CA . ILE A 1 155 ? 7.485 10.328 2.420 1.00 86.00 155 ILE A CA 1
ATOM 1216 C C . ILE A 1 155 ? 8.707 9.394 2.370 1.00 86.00 155 ILE A C 1
ATOM 1218 O O . ILE A 1 155 ? 8.739 8.328 2.978 1.00 86.00 155 ILE A O 1
ATOM 1222 N N . LYS A 1 156 ? 9.731 9.777 1.598 1.00 77.44 156 LYS A N 1
ATOM 1223 C CA . LYS A 1 156 ? 10.893 8.912 1.279 1.00 77.44 156 LYS A CA 1
ATOM 1224 C C . LYS A 1 156 ? 11.949 8.814 2.380 1.00 77.44 156 LYS A C 1
ATOM 1226 O O . LYS A 1 156 ? 12.792 7.920 2.310 1.00 77.44 156 LYS A O 1
ATOM 1231 N N . ASP A 1 157 ? 11.925 9.735 3.337 1.00 80.69 157 ASP A N 1
ATOM 1232 C CA . ASP A 1 157 ? 12.968 9.897 4.354 1.00 80.69 157 ASP A CA 1
ATOM 1233 C C . ASP A 1 157 ? 12.493 9.484 5.756 1.00 80.69 157 ASP A C 1
ATOM 1235 O O . ASP A 1 157 ? 13.066 9.912 6.756 1.00 80.69 157 ASP A O 1
ATOM 1239 N N . ILE A 1 158 ? 11.469 8.623 5.849 1.00 86.00 158 ILE A N 1
ATOM 1240 C CA . ILE A 1 158 ? 11.070 8.048 7.138 1.00 86.00 158 ILE A CA 1
ATOM 1241 C C . ILE A 1 158 ? 12.149 7.054 7.595 1.00 86.00 158 ILE A C 1
ATOM 1243 O O . ILE A 1 158 ? 12.459 6.101 6.867 1.00 86.00 158 ILE A O 1
ATOM 1247 N N . PRO A 1 159 ? 12.721 7.211 8.802 1.00 88.62 159 PRO A N 1
ATOM 1248 C CA . PRO A 1 159 ? 13.634 6.221 9.348 1.00 88.62 159 PRO A CA 1
ATOM 1249 C C . PRO A 1 159 ? 12.945 4.856 9.483 1.00 88.62 159 PRO A C 1
ATOM 1251 O O . PRO A 1 159 ? 11.845 4.742 10.021 1.00 88.62 159 PRO A O 1
ATOM 1254 N N . ILE A 1 160 ? 13.624 3.785 9.059 1.00 89.44 160 ILE A N 1
ATOM 1255 C CA . ILE A 1 160 ? 13.128 2.405 9.221 1.00 89.44 160 ILE A CA 1
ATOM 1256 C C . ILE A 1 160 ? 12.704 2.099 10.672 1.00 89.44 160 ILE A C 1
ATOM 1258 O O . ILE A 1 160 ? 11.673 1.449 10.842 1.00 89.44 160 ILE A O 1
ATOM 1262 N N . PRO A 1 161 ? 13.437 2.534 11.723 1.00 91.25 161 PRO A N 1
ATOM 1263 C CA . PRO A 1 161 ? 12.992 2.343 13.102 1.00 91.25 161 PRO A CA 1
ATOM 1264 C C . PRO A 1 161 ? 11.618 2.957 13.380 1.00 91.25 161 PRO A C 1
ATOM 1266 O O . PRO A 1 161 ? 10.785 2.277 13.964 1.00 91.25 161 PRO A O 1
ATOM 1269 N N . THR A 1 162 ? 11.356 4.168 12.885 1.00 91.38 162 THR A N 1
ATOM 1270 C CA . THR A 1 162 ? 10.070 4.860 13.045 1.00 91.38 162 THR A CA 1
ATOM 1271 C C . THR A 1 162 ? 8.938 4.097 12.359 1.00 91.38 162 THR A C 1
ATOM 1273 O O . THR A 1 162 ? 7.893 3.875 12.959 1.00 91.38 162 THR A O 1
ATOM 1276 N N . LEU A 1 163 ? 9.153 3.596 11.134 1.00 91.19 163 LEU A N 1
ATOM 1277 C CA . LEU A 1 163 ? 8.159 2.746 10.458 1.00 91.19 163 LEU A CA 1
ATOM 1278 C C . LEU A 1 163 ? 7.868 1.468 11.247 1.00 91.19 163 LEU A C 1
ATOM 1280 O O . LEU A 1 163 ? 6.717 1.056 11.363 1.00 91.19 163 LEU A O 1
ATOM 1284 N N . LYS A 1 164 ? 8.902 0.832 11.804 1.00 92.88 164 LYS A N 1
ATOM 1285 C CA . LYS A 1 164 ? 8.716 -0.350 12.652 1.00 92.88 164 LYS A CA 1
ATOM 1286 C C . LYS A 1 164 ? 7.936 -0.022 13.920 1.00 92.88 164 LYS A C 1
ATOM 1288 O O . LYS A 1 164 ? 7.112 -0.830 14.328 1.00 92.88 164 LYS A O 1
ATOM 1293 N N . GLU A 1 165 ? 8.191 1.133 14.520 1.00 92.94 165 GLU A N 1
ATOM 1294 C CA . GLU A 1 165 ? 7.490 1.598 15.715 1.00 92.94 165 GLU A CA 1
ATOM 1295 C C . GLU A 1 165 ? 6.014 1.880 15.426 1.00 92.94 165 GLU A C 1
ATOM 1297 O O . GLU A 1 165 ? 5.164 1.461 16.202 1.00 92.94 165 GLU A O 1
ATOM 1302 N N . ILE A 1 166 ? 5.693 2.447 14.257 1.00 92.50 166 ILE A N 1
ATOM 1303 C CA . ILE A 1 166 ? 4.307 2.585 13.784 1.00 92.50 166 ILE A CA 1
ATOM 1304 C C . ILE A 1 166 ? 3.622 1.218 13.726 1.00 92.50 166 ILE A C 1
ATOM 1306 O O . ILE A 1 166 ? 2.543 1.051 14.287 1.00 92.50 166 ILE A O 1
ATOM 1310 N N . PHE A 1 167 ? 4.242 0.218 13.092 1.00 93.50 167 PHE A N 1
ATOM 1311 C CA . PHE A 1 167 ? 3.662 -1.128 13.026 1.00 93.50 167 PHE A CA 1
ATOM 1312 C C . PHE A 1 167 ? 3.526 -1.784 14.405 1.00 93.50 167 PHE A C 1
ATOM 1314 O O . PHE A 1 167 ? 2.535 -2.468 14.656 1.00 93.50 167 PHE A O 1
ATOM 1321 N N . GLU A 1 168 ? 4.475 -1.554 15.311 1.00 93.50 168 GLU A N 1
ATOM 1322 C CA . GLU A 1 168 ? 4.397 -2.056 16.683 1.00 93.50 168 GLU A CA 1
ATOM 1323 C C . GLU A 1 168 ? 3.248 -1.398 17.460 1.00 93.50 168 GLU A C 1
ATOM 1325 O O . GLU A 1 168 ? 2.450 -2.092 18.085 1.00 93.50 168 GLU A O 1
ATOM 1330 N N . ALA A 1 169 ? 3.107 -0.074 17.369 1.00 93.50 169 ALA A N 1
ATOM 1331 C CA . ALA A 1 169 ? 2.022 0.678 17.996 1.00 93.50 169 ALA A CA 1
ATOM 1332 C C . ALA A 1 169 ? 0.650 0.259 17.444 1.00 93.50 169 ALA A C 1
ATOM 1334 O O . ALA A 1 169 ? -0.331 0.152 18.183 1.00 93.50 169 ALA A O 1
ATOM 1335 N N . MET A 1 170 ? 0.598 -0.058 16.150 1.00 92.31 170 MET A N 1
ATOM 1336 C CA . MET A 1 170 ? -0.602 -0.538 15.477 1.00 92.31 170 MET A CA 1
ATOM 1337 C C . MET A 1 170 ? -1.072 -1.908 15.980 1.00 92.31 170 MET A C 1
ATOM 1339 O O . MET A 1 170 ? -2.262 -2.175 15.875 1.00 92.31 170 MET A O 1
ATOM 1343 N N . LYS A 1 171 ? -0.231 -2.767 16.580 1.00 92.19 171 LYS A N 1
ATOM 1344 C CA . LYS A 1 171 ? -0.672 -4.084 17.102 1.00 92.19 171 LYS A CA 1
ATOM 1345 C C . LYS A 1 171 ? -1.857 -3.981 18.067 1.00 92.19 171 LYS A C 1
ATOM 1347 O O . LYS A 1 171 ? -2.773 -4.794 17.999 1.00 92.19 171 LYS A O 1
ATOM 1352 N N . GLY A 1 172 ? -1.847 -2.970 18.938 1.00 87.56 172 GLY A N 1
ATOM 1353 C CA . GLY A 1 172 ? -2.899 -2.722 19.931 1.00 87.56 172 GLY A CA 1
ATOM 1354 C C . GLY A 1 172 ? -3.894 -1.620 19.560 1.00 87.56 172 GLY A C 1
ATOM 1355 O O . GLY A 1 172 ? -4.785 -1.328 20.357 1.00 87.56 172 GLY A O 1
ATOM 1356 N N . ASN A 1 173 ? -3.739 -0.981 18.398 1.00 92.00 173 ASN A N 1
ATOM 1357 C CA . ASN A 1 173 ? -4.603 0.121 17.989 1.00 92.00 173 ASN A CA 1
ATOM 1358 C C . ASN A 1 173 ? -5.958 -0.410 17.502 1.00 92.00 173 ASN A C 1
ATOM 1360 O O . ASN A 1 173 ? -6.014 -1.359 16.717 1.00 92.00 173 ASN A O 1
ATOM 1364 N N . SER A 1 174 ? -7.042 0.216 17.965 1.00 91.12 174 SER A N 1
ATOM 1365 C CA . SER A 1 174 ? -8.406 -0.196 17.640 1.00 91.12 174 SER A CA 1
ATOM 1366 C C . SER A 1 174 ? -9.176 0.788 16.755 1.00 91.12 174 SER A C 1
ATOM 1368 O O . SER A 1 174 ? -10.308 0.475 16.395 1.00 91.12 174 SER A O 1
ATOM 1370 N N . GLN A 1 175 ? -8.607 1.959 16.460 1.00 92.75 175 GLN A N 1
ATOM 1371 C CA . GLN A 1 175 ? -9.293 3.070 15.786 1.00 92.75 175 GLN A CA 1
ATOM 1372 C C . GLN A 1 175 ? -8.886 3.226 14.321 1.00 92.75 175 GLN A C 1
ATOM 1374 O O . GLN A 1 175 ? -9.708 3.619 13.501 1.00 92.75 175 GLN A O 1
ATOM 1379 N N . VAL A 1 176 ? -7.631 2.918 13.983 1.00 92.19 176 VAL A N 1
ATOM 1380 C CA . VAL A 1 176 ? -7.119 3.063 12.618 1.00 92.19 176 VAL A CA 1
ATOM 1381 C C . VAL A 1 176 ? -7.646 1.925 11.744 1.00 92.19 176 VAL A C 1
ATOM 1383 O O . VAL A 1 176 ? -7.337 0.752 11.964 1.00 92.19 176 VAL A O 1
ATOM 1386 N N . GLU A 1 177 ? -8.405 2.288 10.716 1.00 91.44 177 GLU A N 1
ATOM 1387 C CA . GLU A 1 177 ? -9.025 1.375 9.753 1.00 91.44 177 GLU A CA 1
ATOM 1388 C C . GLU A 1 177 ? -8.262 1.341 8.420 1.00 91.44 177 GLU A C 1
ATOM 1390 O O . GLU A 1 177 ? -8.250 0.309 7.744 1.00 91.44 177 GLU A O 1
ATOM 1395 N N . SER A 1 178 ? -7.580 2.434 8.055 1.00 90.50 178 SER A N 1
ATOM 1396 C CA . SER A 1 178 ? -6.817 2.561 6.807 1.00 90.50 178 SER A CA 1
ATOM 1397 C C . SER A 1 178 ? -5.379 3.007 7.072 1.00 90.50 178 SER A C 1
ATOM 1399 O O . SER A 1 178 ? -5.152 4.047 7.687 1.00 90.50 178 SER A O 1
ATOM 1401 N N . LEU A 1 179 ? -4.401 2.229 6.597 1.00 91.62 179 LEU A N 1
ATOM 1402 C CA . LEU A 1 179 ? -2.973 2.543 6.687 1.00 91.62 179 LEU A CA 1
ATOM 1403 C C . LEU A 1 179 ? -2.322 2.480 5.303 1.00 91.62 179 LEU A C 1
ATOM 1405 O O . LEU A 1 179 ? -2.298 1.431 4.659 1.00 91.62 179 LEU A O 1
ATOM 1409 N N . SER A 1 180 ? -1.715 3.583 4.876 1.00 91.38 180 SER A N 1
ATOM 1410 C CA . SER A 1 180 ? -1.017 3.687 3.598 1.00 91.38 180 SER A CA 1
ATOM 1411 C C . SER A 1 180 ? 0.416 4.174 3.794 1.00 91.38 180 SER A C 1
ATOM 1413 O O . SER A 1 180 ? 0.644 5.246 4.344 1.00 91.38 180 SER A O 1
ATOM 1415 N N . ILE A 1 181 ? 1.390 3.389 3.329 1.00 90.12 181 ILE A N 1
ATOM 1416 C CA . ILE A 1 181 ? 2.830 3.702 3.373 1.00 90.12 181 ILE A CA 1
ATOM 1417 C C . ILE A 1 181 ? 3.474 3.578 1.982 1.00 90.12 181 ILE A C 1
ATOM 1419 O O . ILE A 1 181 ? 4.602 3.091 1.830 1.00 90.12 181 ILE A O 1
ATOM 1423 N N . ALA A 1 182 ? 2.747 3.973 0.939 1.00 88.81 182 ALA A N 1
ATOM 1424 C CA . ALA A 1 182 ? 3.194 3.829 -0.437 1.00 88.81 182 ALA A CA 1
ATOM 1425 C C . ALA A 1 182 ? 4.359 4.778 -0.754 1.00 88.81 182 ALA A C 1
ATOM 1427 O O . ALA A 1 182 ? 4.382 5.932 -0.329 1.00 88.81 182 ALA A O 1
ATOM 1428 N N . ALA A 1 183 ? 5.334 4.304 -1.531 1.00 87.12 183 ALA A N 1
ATOM 1429 C CA . ALA A 1 183 ? 6.501 5.100 -1.931 1.00 87.12 183 ALA A CA 1
ATOM 1430 C C . ALA A 1 183 ? 7.326 5.690 -0.758 1.00 87.12 183 ALA A C 1
ATOM 1432 O O . ALA A 1 183 ? 7.927 6.759 -0.889 1.00 87.12 183 ALA A O 1
ATOM 1433 N N . THR A 1 184 ? 7.424 4.962 0.363 1.00 87.00 184 THR A N 1
ATOM 1434 C CA . THR A 1 184 ? 8.175 5.354 1.580 1.00 87.00 184 THR A CA 1
ATOM 1435 C C . THR A 1 184 ? 9.595 4.787 1.650 1.00 87.00 184 THR A C 1
ATOM 1437 O O . THR A 1 184 ? 10.281 4.908 2.660 1.00 87.00 184 THR A O 1
ATOM 1440 N N . ARG A 1 185 ? 10.061 4.140 0.574 1.00 87.38 185 ARG A N 1
ATOM 1441 C CA . ARG A 1 185 ? 11.321 3.374 0.528 1.00 87.38 185 ARG A CA 1
ATOM 1442 C C . ARG A 1 185 ? 11.402 2.225 1.550 1.00 87.38 185 ARG A C 1
ATOM 1444 O O . ARG A 1 185 ? 12.499 1.818 1.936 1.00 87.38 185 ARG A O 1
ATOM 1451 N N . SER A 1 186 ? 10.261 1.663 1.941 1.00 89.25 186 SER A N 1
ATOM 1452 C CA . SER A 1 186 ? 10.207 0.512 2.851 1.00 89.25 186 SER A CA 1
ATOM 1453 C C . SER A 1 186 ? 10.910 -0.723 2.266 1.00 89.25 186 SER A C 1
ATOM 1455 O O . SER A 1 186 ? 10.920 -0.919 1.051 1.00 89.25 186 SER A O 1
ATOM 1457 N N . ASN A 1 187 ? 11.484 -1.566 3.129 1.00 92.19 187 ASN A N 1
ATOM 1458 C CA . ASN A 1 187 ? 12.225 -2.784 2.771 1.00 92.19 187 ASN A CA 1
ATOM 1459 C C . ASN A 1 187 ? 11.740 -4.008 3.574 1.00 92.19 187 ASN A C 1
ATOM 1461 O O . ASN A 1 187 ? 10.813 -3.906 4.375 1.00 92.19 187 ASN A O 1
ATOM 1465 N N . ASP A 1 188 ? 12.362 -5.174 3.377 1.00 93.38 188 ASP A N 1
ATOM 1466 C CA . ASP A 1 188 ? 11.946 -6.436 4.014 1.00 93.38 188 ASP A CA 1
ATOM 1467 C C . ASP A 1 188 ? 11.787 -6.371 5.546 1.00 93.38 188 ASP A C 1
ATOM 1469 O O . ASP A 1 188 ? 10.781 -6.868 6.045 1.00 93.38 188 ASP A O 1
ATOM 1473 N N . PRO A 1 189 ? 12.688 -5.731 6.321 1.00 92.69 189 PRO A N 1
ATOM 1474 C CA . PRO A 1 189 ? 12.466 -5.486 7.747 1.00 92.69 189 PRO A CA 1
ATOM 1475 C C . PRO A 1 189 ? 11.139 -4.798 8.091 1.00 92.69 189 PRO A C 1
ATOM 1477 O O . PRO A 1 189 ? 10.514 -5.154 9.090 1.00 92.69 189 PRO A O 1
ATOM 1480 N N . VAL A 1 190 ? 10.712 -3.825 7.282 1.00 93.38 190 VAL A N 1
ATOM 1481 C CA . VAL A 1 190 ? 9.422 -3.142 7.456 1.00 93.38 190 VAL A CA 1
ATOM 1482 C C . VAL A 1 190 ? 8.277 -4.088 7.096 1.00 93.38 190 VAL A C 1
ATOM 1484 O O . VAL A 1 190 ? 7.300 -4.175 7.834 1.00 93.38 190 VAL A O 1
ATOM 1487 N N . ALA A 1 191 ? 8.424 -4.871 6.023 1.00 94.06 191 ALA A N 1
ATOM 1488 C CA . ALA A 1 191 ? 7.445 -5.890 5.643 1.00 94.06 191 ALA A CA 1
ATOM 1489 C C . ALA A 1 191 ? 7.260 -6.964 6.733 1.00 94.06 191 ALA A C 1
ATOM 1491 O O . ALA A 1 191 ? 6.145 -7.425 6.961 1.00 94.06 191 ALA A O 1
ATOM 1492 N N . TYR A 1 192 ? 8.325 -7.342 7.445 1.00 94.12 192 TYR A N 1
ATOM 1493 C CA . TYR A 1 192 ? 8.240 -8.285 8.565 1.00 94.12 192 TYR A CA 1
ATOM 1494 C C . TYR A 1 192 ? 7.482 -7.694 9.754 1.00 94.12 192 TYR A C 1
ATOM 1496 O O . TYR A 1 192 ? 6.604 -8.361 10.290 1.00 94.12 192 TYR A O 1
ATOM 1504 N N . ALA A 1 193 ? 7.763 -6.438 10.115 1.00 94.69 193 ALA A N 1
ATOM 1505 C CA . ALA A 1 193 ? 7.022 -5.740 11.166 1.00 94.69 193 ALA A CA 1
ATOM 1506 C C . ALA A 1 193 ? 5.536 -5.586 10.800 1.00 94.69 193 ALA A C 1
ATOM 1508 O O . ALA A 1 193 ? 4.660 -5.828 11.625 1.00 94.69 193 ALA A O 1
ATOM 1509 N N . CYS A 1 194 ? 5.247 -5.273 9.535 1.00 93.75 194 CYS A N 1
ATOM 1510 C CA . CYS A 1 194 ? 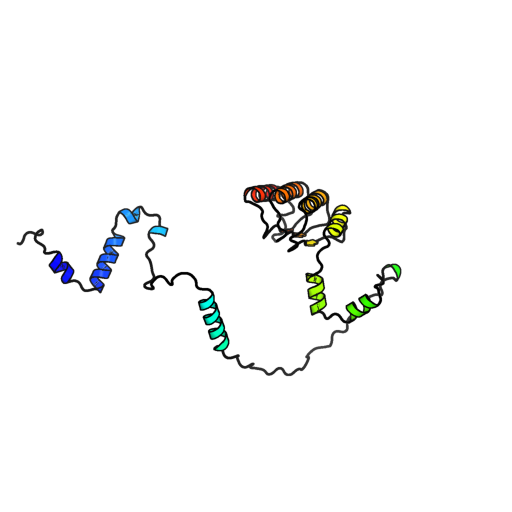3.889 -5.243 9.006 1.00 93.75 194 CYS A CA 1
ATOM 1511 C C . CYS A 1 194 ? 3.197 -6.611 9.129 1.00 93.75 194 CYS A C 1
ATOM 1513 O O . CYS A 1 194 ? 2.069 -6.689 9.604 1.00 93.75 194 CYS A O 1
ATOM 1515 N N . ALA A 1 195 ? 3.879 -7.702 8.772 1.00 93.38 195 ALA A N 1
ATOM 1516 C CA . ALA A 1 195 ? 3.336 -9.053 8.896 1.00 93.38 195 ALA A CA 1
ATOM 1517 C C . ALA A 1 195 ? 3.053 -9.459 10.355 1.00 93.38 195 ALA A C 1
ATOM 1519 O O . ALA A 1 195 ? 2.075 -10.159 10.601 1.00 93.38 195 ALA A O 1
ATOM 1520 N N . GLU A 1 196 ? 3.881 -9.039 11.314 1.00 93.44 196 GLU A N 1
ATOM 1521 C CA . GLU A 1 196 ? 3.619 -9.248 12.746 1.00 93.44 196 GLU A CA 1
ATOM 1522 C C . GLU A 1 196 ? 2.422 -8.420 13.223 1.00 93.44 196 GLU A C 1
ATOM 1524 O O . GLU A 1 196 ? 1.523 -8.957 13.864 1.00 93.44 196 GLU A O 1
ATOM 1529 N N . MET A 1 197 ? 2.357 -7.140 12.843 1.00 93.69 197 MET A N 1
ATOM 1530 C CA . MET A 1 197 ? 1.226 -6.259 13.150 1.00 93.69 197 MET A CA 1
ATOM 1531 C C . MET A 1 197 ? -0.101 -6.848 12.664 1.00 93.69 197 MET A C 1
ATOM 1533 O O . MET A 1 197 ? -1.065 -6.907 13.422 1.00 93.69 197 MET A O 1
ATOM 1537 N N . LEU A 1 198 ? -0.126 -7.373 11.439 1.00 92.38 198 LEU A N 1
ATOM 1538 C CA . LEU A 1 198 ? -1.304 -7.999 10.841 1.00 92.38 198 LEU A CA 1
ATOM 1539 C C . LEU A 1 198 ? -1.778 -9.267 11.564 1.00 92.38 198 LEU A C 1
ATOM 1541 O O . LEU A 1 198 ? -2.913 -9.681 11.357 1.00 92.38 198 LEU A O 1
ATOM 1545 N N . GLN A 1 199 ? -0.945 -9.926 12.368 1.00 90.44 199 GLN A N 1
ATOM 1546 C CA . GLN A 1 199 ? -1.376 -11.110 13.125 1.00 90.44 199 GLN A CA 1
ATOM 1547 C C . GLN A 1 199 ? -2.122 -10.743 14.411 1.00 90.44 199 GLN A C 1
ATOM 1549 O O . GLN A 1 199 ? -2.904 -11.553 14.906 1.00 90.44 199 GLN A O 1
ATOM 1554 N N . GLU A 1 200 ? -1.876 -9.549 14.948 1.00 90.88 200 GLU A N 1
ATOM 1555 C CA . GLU A 1 200 ? -2.419 -9.095 16.232 1.00 90.88 200 GLU A CA 1
ATOM 1556 C C . GLU A 1 200 ? -3.515 -8.039 16.059 1.00 90.88 200 GLU A C 1
ATOM 1558 O O . GLU A 1 200 ? -4.506 -8.048 16.790 1.00 90.88 200 GLU A O 1
ATOM 1563 N N . ASN A 1 201 ? -3.368 -7.151 15.073 1.00 91.12 201 ASN A N 1
ATOM 1564 C CA . ASN A 1 201 ? -4.328 -6.089 14.826 1.00 91.12 201 ASN A CA 1
ATOM 1565 C C . ASN A 1 201 ? -5.645 -6.650 14.261 1.00 91.12 201 ASN A C 1
ATOM 1567 O O . ASN A 1 201 ? -5.660 -7.441 13.316 1.00 91.12 201 ASN A O 1
ATOM 1571 N N . THR A 1 202 ? -6.760 -6.193 14.833 1.00 87.38 202 THR A N 1
ATOM 1572 C CA . THR A 1 202 ? -8.122 -6.625 14.476 1.00 87.38 202 THR A CA 1
ATOM 1573 C C . THR A 1 202 ? -9.034 -5.477 14.038 1.00 87.38 202 THR A C 1
ATOM 1575 O O . THR A 1 202 ? -10.233 -5.685 13.884 1.00 87.38 202 THR A O 1
ATOM 1578 N N . SER A 1 203 ? -8.491 -4.277 13.826 1.00 89.06 203 SER A N 1
ATOM 1579 C CA . SER A 1 203 ? -9.265 -3.095 13.412 1.00 89.06 203 SER A CA 1
ATOM 1580 C C . SER A 1 203 ? -8.949 -2.634 11.997 1.00 89.06 203 SER A C 1
ATOM 1582 O O . SER A 1 203 ? -9.812 -2.068 11.334 1.00 89.06 203 SER A O 1
ATOM 1584 N N . LEU A 1 204 ? -7.739 -2.904 11.509 1.00 90.56 204 LEU A N 1
ATOM 1585 C CA . LEU A 1 204 ? -7.299 -2.480 10.193 1.00 90.56 204 LEU A CA 1
ATOM 1586 C C . LEU A 1 204 ? -8.095 -3.219 9.106 1.00 90.56 204 LEU A C 1
ATOM 1588 O O . LEU A 1 204 ? -8.193 -4.452 9.107 1.00 90.56 204 LEU A O 1
ATOM 1592 N N . GLN A 1 205 ? -8.646 -2.444 8.175 1.00 90.81 205 GLN A N 1
ATOM 1593 C CA . GLN A 1 205 ? -9.476 -2.901 7.057 1.00 90.81 205 GLN A CA 1
ATOM 1594 C C . GLN A 1 205 ? -8.790 -2.681 5.705 1.00 90.81 205 GLN A C 1
ATOM 1596 O O . GLN A 1 205 ? -9.048 -3.420 4.756 1.00 90.81 205 GLN A O 1
ATOM 1601 N N . SER A 1 206 ? -7.915 -1.675 5.612 1.00 89.69 206 SER A N 1
ATOM 1602 C CA . SER A 1 206 ? -7.178 -1.322 4.400 1.00 89.69 206 SER A CA 1
ATOM 1603 C C . SER A 1 206 ? -5.695 -1.127 4.707 1.00 89.69 206 SER A C 1
ATOM 1605 O O . SER A 1 206 ? -5.324 -0.400 5.629 1.00 89.69 206 SER A O 1
ATOM 1607 N N . LEU A 1 207 ? -4.839 -1.781 3.919 1.00 90.81 207 LEU A N 1
ATOM 1608 C CA . LEU A 1 207 ? -3.387 -1.645 3.990 1.00 90.81 207 LEU A CA 1
ATOM 1609 C C . LEU A 1 207 ? -2.817 -1.436 2.588 1.00 90.81 207 LEU A C 1
ATOM 1611 O O . LEU A 1 207 ? -2.988 -2.286 1.714 1.00 90.81 207 LEU A O 1
ATOM 1615 N N . ASN A 1 208 ? -2.060 -0.356 2.407 1.00 90.38 208 ASN A N 1
ATOM 1616 C CA . ASN A 1 208 ? -1.315 -0.089 1.183 1.00 90.38 208 ASN A CA 1
ATOM 1617 C C . ASN A 1 208 ? 0.196 -0.013 1.460 1.00 90.38 208 ASN A C 1
ATOM 1619 O O . ASN A 1 208 ? 0.680 0.860 2.181 1.00 90.38 208 ASN A O 1
ATOM 1623 N N . VAL A 1 209 ? 0.946 -0.931 0.846 1.00 89.44 209 VAL A N 1
ATOM 1624 C CA . VAL A 1 209 ? 2.416 -1.022 0.916 1.00 89.44 209 VAL A CA 1
ATOM 1625 C C . VAL A 1 209 ? 3.073 -0.940 -0.468 1.00 89.44 209 VAL A C 1
ATOM 1627 O O . VAL A 1 209 ? 4.217 -1.369 -0.645 1.00 89.44 209 VAL A O 1
ATOM 1630 N N . GLU A 1 210 ? 2.364 -0.403 -1.461 1.00 87.25 210 GLU A N 1
ATOM 1631 C CA . GLU A 1 210 ? 2.806 -0.340 -2.854 1.00 87.25 210 GLU A CA 1
ATOM 1632 C C . GLU A 1 210 ? 4.026 0.564 -3.078 1.00 87.25 210 GLU A C 1
ATOM 1634 O O . GLU A 1 210 ? 4.388 1.417 -2.266 1.00 87.25 210 GLU A O 1
ATOM 1639 N N . SER A 1 211 ? 4.665 0.394 -4.239 1.00 87.62 211 SER A N 1
ATOM 1640 C CA . SER A 1 211 ? 5.769 1.251 -4.695 1.00 87.62 211 SER A CA 1
ATOM 1641 C C . SER A 1 211 ? 6.936 1.362 -3.695 1.00 87.62 211 SER A C 1
ATOM 1643 O O . SER A 1 211 ? 7.594 2.396 -3.601 1.00 87.62 211 SER A O 1
ATOM 1645 N N . ASN A 1 212 ? 7.205 0.286 -2.951 1.00 89.94 212 ASN A N 1
ATOM 1646 C CA . ASN A 1 212 ? 8.309 0.162 -1.995 1.00 89.94 212 ASN A CA 1
ATOM 1647 C C . ASN A 1 212 ? 9.404 -0.804 -2.497 1.00 89.94 212 ASN A C 1
ATOM 1649 O O . ASN A 1 212 ? 9.250 -1.458 -3.526 1.00 89.94 212 ASN A O 1
ATOM 1653 N N . PHE A 1 213 ? 10.513 -0.922 -1.760 1.00 92.06 213 PHE A N 1
ATOM 1654 C CA . PHE A 1 213 ? 11.637 -1.828 -2.057 1.00 92.06 213 PHE A CA 1
ATOM 1655 C C . PHE A 1 213 ? 11.527 -3.159 -1.293 1.00 92.06 213 PHE A C 1
ATOM 1657 O O . PHE A 1 213 ? 12.520 -3.689 -0.790 1.00 92.06 213 PHE A O 1
ATOM 1664 N N . ILE A 1 214 ? 10.308 -3.686 -1.174 1.00 92.62 214 ILE A N 1
ATOM 1665 C CA . ILE A 1 214 ? 10.033 -4.970 -0.521 1.00 92.62 214 ILE A CA 1
ATOM 1666 C C . ILE A 1 214 ? 10.278 -6.088 -1.539 1.00 92.62 214 ILE A C 1
ATOM 1668 O O . ILE A 1 214 ? 9.735 -6.065 -2.645 1.00 92.62 214 ILE A O 1
ATOM 1672 N N . THR A 1 215 ? 11.106 -7.065 -1.180 1.00 94.25 215 THR A N 1
ATOM 1673 C CA . THR A 1 215 ? 11.390 -8.227 -2.024 1.00 94.25 215 THR A CA 1
ATOM 1674 C C . THR A 1 215 ? 10.247 -9.243 -1.976 1.00 94.25 215 THR A C 1
ATOM 1676 O O . THR A 1 215 ? 9.309 -9.148 -1.178 1.00 94.25 215 THR A O 1
ATOM 1679 N N . SER A 1 216 ? 10.329 -10.273 -2.820 1.00 92.38 216 SER A N 1
ATOM 1680 C CA . SER A 1 216 ? 9.362 -11.370 -2.806 1.00 92.38 216 SER A CA 1
ATOM 1681 C C . SER A 1 216 ? 9.301 -12.105 -1.460 1.00 92.38 216 SER A C 1
ATOM 1683 O O . SER A 1 216 ? 8.211 -12.515 -1.069 1.00 92.38 216 SER A O 1
ATOM 1685 N N . ASP A 1 217 ? 10.407 -12.235 -0.716 1.00 92.94 217 ASP A N 1
ATOM 1686 C CA . ASP A 1 217 ? 10.396 -12.888 0.605 1.00 92.94 217 ASP A CA 1
ATOM 1687 C C . ASP A 1 217 ? 9.608 -12.068 1.637 1.00 92.94 217 ASP A C 1
ATOM 1689 O O . ASP A 1 217 ? 8.758 -12.609 2.351 1.00 92.94 217 ASP A O 1
ATOM 1693 N N . GLY A 1 218 ? 9.833 -10.748 1.657 1.00 92.56 218 GLY A N 1
ATOM 1694 C CA . GLY A 1 218 ? 9.077 -9.797 2.472 1.00 92.56 218 GLY A CA 1
ATOM 1695 C C . GLY A 1 218 ? 7.580 -9.867 2.190 1.00 92.56 218 GLY A C 1
ATOM 1696 O O . GLY A 1 218 ? 6.776 -10.064 3.104 1.00 92.56 218 GLY A O 1
ATOM 1697 N N . MET A 1 219 ? 7.210 -9.795 0.911 1.00 92.44 219 MET A N 1
ATOM 1698 C CA . MET A 1 219 ? 5.809 -9.807 0.497 1.00 92.44 219 MET A CA 1
ATOM 1699 C C . MET A 1 219 ? 5.106 -11.135 0.816 1.00 92.44 219 MET A C 1
ATOM 1701 O O . MET A 1 219 ? 3.961 -11.133 1.263 1.00 92.44 219 MET A O 1
ATOM 1705 N N . ILE A 1 220 ? 5.784 -12.281 0.669 1.00 92.94 220 ILE A N 1
ATOM 1706 C CA . ILE A 1 220 ? 5.213 -13.593 1.027 1.00 92.94 220 ILE A CA 1
ATOM 1707 C C . ILE A 1 220 ? 4.823 -13.646 2.510 1.00 92.94 220 ILE A C 1
ATOM 1709 O O . ILE A 1 220 ? 3.810 -14.263 2.851 1.00 92.94 220 ILE A O 1
ATOM 1713 N N . LYS A 1 221 ? 5.595 -13.018 3.404 1.00 93.12 221 LYS A N 1
ATOM 1714 C CA . LYS A 1 221 ? 5.258 -12.980 4.835 1.00 93.12 221 LYS A CA 1
ATOM 1715 C C . LYS A 1 221 ? 4.040 -12.106 5.113 1.00 93.12 221 LYS A C 1
ATOM 1717 O O . LYS A 1 221 ? 3.169 -12.546 5.859 1.00 93.12 221 LYS A O 1
ATOM 1722 N N . VAL A 1 222 ? 3.943 -10.944 4.467 1.00 91.94 222 VAL A N 1
ATOM 1723 C CA . VAL A 1 222 ? 2.761 -10.070 4.558 1.00 91.94 222 VAL A CA 1
ATOM 1724 C C . VAL A 1 222 ? 1.516 -10.811 4.073 1.00 91.94 222 VAL A C 1
ATOM 1726 O O . VAL A 1 222 ? 0.544 -10.911 4.812 1.00 91.94 222 VAL A O 1
ATOM 1729 N N . ILE A 1 223 ? 1.569 -11.447 2.898 1.00 90.12 223 ILE A N 1
ATOM 1730 C CA . ILE A 1 223 ? 0.442 -12.215 2.342 1.00 90.12 223 ILE A CA 1
ATOM 1731 C C . ILE A 1 223 ? 0.019 -13.358 3.279 1.00 90.12 223 ILE A C 1
ATOM 1733 O O . ILE A 1 223 ? -1.172 -13.582 3.490 1.00 90.12 223 ILE A O 1
ATOM 1737 N N . LYS A 1 224 ? 0.976 -14.082 3.872 1.00 90.81 224 LYS A N 1
ATOM 1738 C CA . LYS A 1 224 ? 0.673 -15.142 4.849 1.00 90.81 224 LYS A CA 1
ATOM 1739 C C . LYS A 1 224 ? 0.014 -14.600 6.116 1.00 90.81 224 LYS A C 1
ATOM 1741 O O . LYS A 1 224 ? -0.853 -15.273 6.665 1.00 90.81 224 LYS A O 1
ATOM 1746 N N . ALA A 1 225 ? 0.423 -13.425 6.589 1.00 90.69 225 ALA A N 1
ATOM 1747 C CA . ALA A 1 225 ? -0.214 -12.779 7.730 1.00 90.69 225 ALA A CA 1
ATOM 1748 C C . ALA A 1 225 ? -1.638 -12.326 7.382 1.00 90.69 225 ALA A C 1
ATOM 1750 O O . ALA A 1 225 ? -2.572 -12.660 8.105 1.00 90.69 225 ALA A O 1
ATOM 1751 N N . MET A 1 226 ? -1.819 -11.688 6.220 1.00 87.31 226 MET A N 1
ATOM 1752 C CA . MET A 1 226 ? -3.131 -11.282 5.704 1.00 87.31 226 MET A CA 1
ATOM 1753 C C . MET A 1 226 ? -4.099 -12.460 5.577 1.00 87.31 226 MET A C 1
ATOM 1755 O O . MET A 1 226 ? -5.261 -12.328 5.932 1.00 87.31 226 MET A O 1
ATOM 1759 N N . ALA A 1 227 ? -3.630 -13.627 5.126 1.00 85.50 227 ALA A N 1
ATOM 1760 C CA . ALA A 1 227 ? -4.471 -14.818 4.986 1.00 85.50 227 ALA A CA 1
ATOM 1761 C C . ALA A 1 227 ? -5.074 -15.314 6.315 1.00 85.50 227 ALA A C 1
ATOM 1763 O O . ALA A 1 227 ? -6.086 -16.011 6.302 1.00 85.50 227 ALA A O 1
ATOM 1764 N N . ASN A 1 228 ? -4.454 -14.975 7.448 1.00 81.75 228 ASN A N 1
ATOM 1765 C CA . ASN A 1 228 ? -4.949 -15.317 8.782 1.00 81.75 228 ASN A CA 1
ATOM 1766 C C . ASN A 1 228 ? -5.693 -14.152 9.455 1.00 81.75 228 ASN A C 1
ATOM 1768 O O . ASN A 1 228 ? -6.283 -14.349 10.516 1.00 81.75 228 ASN A O 1
ATOM 1772 N N . ASN A 1 229 ? -5.670 -12.957 8.860 1.00 81.56 229 ASN A N 1
ATOM 1773 C CA . ASN A 1 229 ? -6.334 -11.779 9.392 1.00 81.56 229 ASN A CA 1
ATOM 1774 C C . ASN A 1 229 ? -7.767 -11.693 8.840 1.00 81.56 229 ASN A C 1
ATOM 1776 O O . ASN A 1 229 ? -7.987 -11.585 7.635 1.00 81.56 229 ASN A O 1
ATOM 1780 N N . ALA 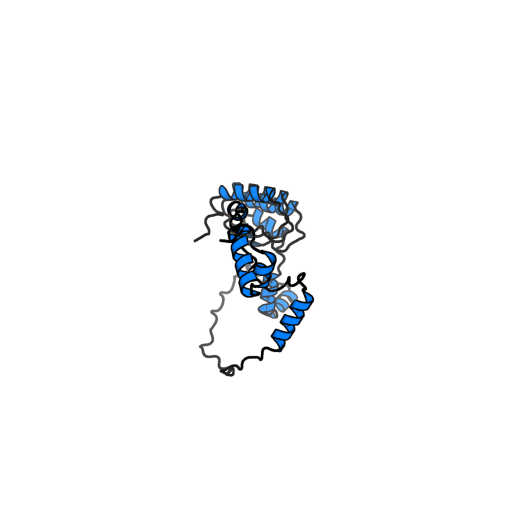A 1 230 ? -8.754 -11.753 9.734 1.00 73.19 230 ALA A N 1
ATOM 1781 C CA . ALA A 1 230 ? -10.164 -11.767 9.352 1.00 73.19 230 ALA A CA 1
ATOM 1782 C C . ALA A 1 230 ? -10.719 -10.384 8.963 1.00 73.19 230 ALA A C 1
ATOM 1784 O O . ALA A 1 230 ? -11.746 -10.323 8.290 1.00 73.19 230 ALA A O 1
ATOM 1785 N N . THR A 1 231 ? -10.080 -9.285 9.376 1.00 76.12 231 THR A N 1
ATOM 1786 C CA . THR A 1 231 ? -10.611 -7.922 9.204 1.00 76.12 231 THR A CA 1
ATOM 1787 C C . THR A 1 231 ? -10.150 -7.278 7.907 1.00 76.12 231 THR A C 1
ATOM 1789 O O . THR A 1 231 ? -10.952 -6.654 7.217 1.00 76.12 231 THR A O 1
ATOM 1792 N N . LEU A 1 232 ? -8.904 -7.521 7.498 1.00 71.81 232 LEU A N 1
ATOM 1793 C CA . LEU A 1 232 ? -8.327 -6.915 6.297 1.00 71.81 232 LEU A CA 1
ATOM 1794 C C . LEU A 1 232 ? -8.881 -7.485 4.977 1.00 71.81 232 LEU A C 1
ATOM 1796 O O . LEU A 1 232 ? -8.664 -6.924 3.906 1.00 71.81 232 LEU A O 1
ATOM 1800 N N . PHE A 1 233 ? -9.581 -8.620 5.041 1.00 58.00 233 PHE A N 1
ATOM 1801 C CA . PHE A 1 233 ? -10.214 -9.272 3.890 1.00 58.00 233 PHE A CA 1
ATOM 1802 C C . PHE A 1 233 ? -11.701 -8.899 3.730 1.00 58.00 233 PHE A C 1
ATOM 1804 O O . PHE A 1 233 ? -12.288 -9.154 2.680 1.00 58.00 233 PHE A O 1
ATOM 1811 N N . ALA A 1 234 ? -12.324 -8.300 4.750 1.00 47.25 234 ALA A N 1
ATOM 1812 C CA . ALA A 1 234 ? -13.778 -8.156 4.833 1.00 47.25 234 ALA A CA 1
ATOM 1813 C C . ALA A 1 234 ? -14.371 -6.971 4.038 1.00 47.25 234 ALA A C 1
ATOM 1815 O O . ALA A 1 234 ? -15.587 -6.826 4.012 1.00 47.25 234 ALA A O 1
ATOM 1816 N N . SER A 1 235 ? -13.562 -6.140 3.372 1.00 39.69 235 SER A N 1
ATOM 1817 C CA . SER A 1 235 ? -14.011 -4.891 2.723 1.00 39.69 235 SER A CA 1
ATOM 1818 C C . SER A 1 235 ? -14.287 -4.984 1.209 1.00 39.69 235 SER A C 1
ATOM 1820 O O . SER A 1 235 ? -14.312 -3.964 0.524 1.00 39.69 235 SER A O 1
ATOM 1822 N N . ARG A 1 236 ? -14.521 -6.183 0.652 1.00 35.59 236 ARG A N 1
ATOM 1823 C CA . ARG A 1 236 ? -15.037 -6.345 -0.727 1.00 35.59 236 ARG A CA 1
ATOM 1824 C C . ARG A 1 236 ? -16.512 -6.745 -0.717 1.00 35.59 236 ARG A C 1
ATOM 1826 O O . ARG A 1 236 ? -16.826 -7.900 -0.992 1.00 35.59 236 ARG A O 1
ATOM 1833 N N . ASP A 1 237 ? -17.375 -5.770 -0.455 1.00 31.81 237 ASP A N 1
ATOM 1834 C CA . ASP A 1 237 ? -18.766 -5.729 -0.930 1.00 31.81 237 ASP A CA 1
ATOM 1835 C C . ASP A 1 237 ? -19.012 -4.393 -1.648 1.00 31.81 237 ASP A C 1
ATOM 1837 O O . ASP A 1 237 ? -18.556 -3.350 -1.124 1.00 31.81 237 ASP A O 1
#

Foldseek 3Di:
DDDPVPDDPVVVVVPDDPVRVVVVVVVVLVPPPVLVVDDPVVNDDDPDPDDDPDPDDPVVVVVVVVVVVVPDDDDDDPDPDPPDDPDDDDDDDDDDDDPPVPDDDDDPVVVVVVVPQDPVNVVVVVVPPQQPLVVVLVCLLVLPLVAQEAANAQQQPDDPVSLLSSLVSLLPRQRHAEYANANNQDELSSLQSLLVSLQRHQRHQYYHHYNYHYDPVSVVSNVVSPVNHPRNPPPDD

pLDDT: mean 79.82, std 12.68, range [31.81, 94.69]

Sequence (237 aa):
MSDPRDIDEDALMKGLSAAELDQLEYELQEMDPENAMLPAGYRQRDQTKKGPTGTYDRDALQQHLEKEALEIEDKEDLVPFTGEKKGKTFEAKKAADIPENEQVKLEPELEEALKNATDAEMCDIADAQPTNVEETLERIHNNDSSLTEVNLNNIKDIPIPTLKEIFEAMKGNSQVESLSIAATRSNDPVAYACAEMLQENTSLQSLNVESNFITSDGMIKVIKAMANNATLFASRD